Protein AF-A0A2R6WV05-F1 (afdb_monomer)

Mean predicted aligned error: 5.94 Å

pLDDT: mean 89.22, std 12.25, range [42.56, 98.75]

InterPro domains:
  IPR046824 Mitochondrial splicing suppressor 51-like, C-terminal domain [PF20179] (125-317)

Nearest PDB structures (foldseek):
  4htf-assembly1_A  TM=5.310E-01  e=4.553E-02  Escherichia coli O157:H7
  7sol-assembly2_C  TM=4.137E-01  e=6.181E-02  Homo sapiens
  8joz-assembly1_A  TM=5.306E-01  e=4.372E-01  Escherichia coli K-12
  4d9n-assembly1_B  TM=3.729E-01  e=4.745E+00  Escherichia coli K-12
  1v83-assembly1_B  TM=3.344E-01  e=5.700E+00  Homo sapiens

Sequence (335 aa):
MAHWRDHRQECSRMAEQMMRAGAVHDFPFSFAEDTTQLVDVGAITVCSFLENCDLHLKGLWKAQCDCASSVEEFATPSDWQLPSRMCPCTDACQLSESHMMDWASYYSWRSLPLESPVALILHWPLTLYHAFCLIWKHSSTFRANVERACVIHYLGPEKELDMLEAFSELLALLPHRHVHIDMIGPGVSASRDGKALDLNEYPKCLDEDCLCKTSRGSGVKVRGRVTIKLWRGLYHERYSELETSPHFIFAPNAGLAAFPSWQPTLRLILSSKVPAIFTDYCEEAADLALRSVSPACSSPPTHNVQLNPFRQPLCPRDKQLNLPTYSNCFLFGIN

Secondary structure (DSSP, 8-state):
-HHHHHHHHHHHHHHHHHHTHHHHH----TTHIIIIIIHHTTSS-HHHHHHHTT-TT-GGGGGG-TT--------S-----S-GGGS--S--PPPPTT----HHHHHHHHT--TT-TTHHHHHHHHHHHHHHHHHHHH-HHHHHHTSSEEEEEEE--SGGGG-GGGGGGHHHHSTT-EEEEEEEETTS-GGGTT-EEE--SPPPPS-TT-TTTS---S-S----EEEEEEEES-HHHHGGG-SS--SEEEETT--TTT-TTHHHHHHHHHHHT--EEEEESSHHHHHHHHHHHGGG-SS--SEEEEE-TT--SSPPSS-SSSS---TT-EEEEE-

Structure (mmCIF, N/CA/C/O backbone):
data_AF-A0A2R6WV05-F1
#
_entry.id   AF-A0A2R6WV05-F1
#
loop_
_atom_site.group_PDB
_atom_site.id
_atom_site.type_symbol
_atom_site.label_atom_id
_atom_site.label_alt_id
_atom_site.label_comp_id
_atom_site.label_asym_id
_atom_site.label_entity_id
_atom_site.label_seq_id
_atom_site.pdbx_PDB_ins_code
_atom_site.Cartn_x
_atom_site.Cartn_y
_atom_site.Cartn_z
_atom_site.occupancy
_atom_site.B_iso_or_equiv
_atom_site.auth_seq_id
_atom_site.auth_comp_id
_atom_site.auth_asym_id
_atom_site.auth_atom_id
_atom_site.pdbx_PDB_model_num
ATOM 1 N N . MET A 1 1 ? 14.713 -11.255 -37.697 1.00 45.78 1 MET A N 1
ATOM 2 C CA . MET A 1 1 ? 14.980 -12.561 -37.041 1.00 45.78 1 MET A CA 1
ATOM 3 C C . MET A 1 1 ? 15.307 -12.439 -35.550 1.00 45.78 1 MET A C 1
ATOM 5 O O . MET A 1 1 ? 14.857 -13.310 -34.823 1.00 45.78 1 MET A O 1
ATOM 9 N N . ALA A 1 2 ? 16.024 -11.404 -35.080 1.00 50.78 2 ALA A N 1
ATOM 10 C CA . ALA A 1 2 ? 16.260 -11.173 -33.640 1.00 50.78 2 ALA A CA 1
ATOM 11 C C . ALA A 1 2 ? 14.949 -10.950 -32.855 1.00 50.78 2 ALA A C 1
ATOM 13 O O . ALA A 1 2 ? 14.623 -11.746 -31.986 1.00 50.78 2 ALA A O 1
ATOM 14 N N . HIS A 1 3 ? 14.105 -10.026 -33.331 1.00 50.34 3 HIS A N 1
ATOM 15 C CA . HIS A 1 3 ? 12.785 -9.718 -32.757 1.00 50.34 3 HIS A CA 1
ATOM 16 C C . HIS A 1 3 ? 11.853 -10.931 -32.548 1.00 50.34 3 HIS A C 1
ATOM 18 O O . HIS A 1 3 ? 11.023 -10.928 -31.651 1.00 50.34 3 HIS A O 1
ATOM 24 N N . TRP A 1 4 ? 11.978 -11.979 -33.375 1.00 48.38 4 TRP A N 1
ATOM 25 C CA . TRP A 1 4 ? 11.151 -13.190 -33.270 1.00 48.38 4 TRP A CA 1
ATOM 26 C C . TRP A 1 4 ? 11.633 -14.139 -32.166 1.00 48.38 4 TRP A C 1
ATOM 28 O O . TRP A 1 4 ? 10.834 -14.856 -31.569 1.00 48.38 4 TRP A O 1
ATOM 38 N N . ARG A 1 5 ? 12.944 -14.170 -31.896 1.00 55.97 5 ARG A N 1
ATOM 39 C CA . ARG A 1 5 ? 13.502 -14.980 -30.805 1.00 55.97 5 ARG A CA 1
ATOM 40 C C . ARG A 1 5 ? 13.180 -14.356 -29.454 1.00 55.97 5 ARG A C 1
ATOM 42 O O . ARG A 1 5 ? 12.789 -15.097 -28.559 1.00 55.97 5 ARG A O 1
ATOM 49 N N . ASP A 1 6 ? 13.277 -13.033 -29.366 1.00 62.78 6 ASP A N 1
ATOM 50 C CA . ASP A 1 6 ? 12.936 -12.272 -28.161 1.00 62.78 6 ASP A CA 1
ATOM 51 C C . ASP A 1 6 ? 11.436 -12.418 -27.856 1.00 62.78 6 ASP A C 1
ATOM 53 O O . ASP A 1 6 ? 11.067 -12.881 -26.779 1.00 62.78 6 ASP A O 1
ATOM 57 N N . HIS A 1 7 ? 10.580 -12.246 -28.872 1.00 65.44 7 HIS A N 1
ATOM 58 C CA . HIS A 1 7 ? 9.138 -12.482 -28.751 1.00 65.44 7 HIS A CA 1
ATOM 59 C C . HIS A 1 7 ? 8.786 -13.922 -28.330 1.00 65.44 7 HIS A C 1
ATOM 61 O O . HIS A 1 7 ? 7.917 -14.140 -27.491 1.00 65.44 7 HIS A O 1
ATOM 67 N N . ARG A 1 8 ? 9.481 -14.943 -28.855 1.00 69.62 8 ARG A N 1
ATOM 68 C CA . ARG A 1 8 ? 9.248 -16.347 -28.463 1.00 69.62 8 ARG A CA 1
ATOM 69 C C . ARG A 1 8 ? 9.573 -16.608 -26.988 1.00 69.62 8 ARG A C 1
ATOM 71 O O . ARG A 1 8 ? 8.913 -17.442 -26.362 1.00 69.62 8 ARG A O 1
ATOM 78 N N . GLN A 1 9 ? 10.596 -15.946 -26.452 1.00 74.31 9 GLN A N 1
ATOM 79 C CA . GLN A 1 9 ? 10.968 -16.069 -25.042 1.00 74.31 9 GLN A CA 1
ATOM 80 C C . GLN A 1 9 ? 9.958 -15.347 -24.145 1.00 74.31 9 GLN A C 1
ATOM 82 O O . GLN A 1 9 ? 9.530 -15.918 -23.145 1.00 74.31 9 GLN A O 1
ATOM 87 N N . GLU A 1 10 ? 9.520 -14.150 -24.538 1.00 80.44 10 GLU A N 1
ATOM 88 C CA . GLU A 1 10 ? 8.461 -13.397 -23.855 1.00 80.44 10 GLU A CA 1
ATOM 89 C C . GLU A 1 10 ? 7.144 -14.179 -23.821 1.00 80.44 10 GLU A C 1
ATOM 91 O O . GLU A 1 10 ? 6.590 -14.385 -22.746 1.00 80.44 10 GLU A O 1
ATOM 96 N N . CYS A 1 11 ? 6.691 -14.717 -24.959 1.00 81.75 11 CYS A N 1
ATOM 97 C CA . CYS A 1 11 ? 5.466 -15.516 -25.022 1.00 81.75 11 CYS A CA 1
ATOM 98 C C . CYS A 1 11 ? 5.531 -16.777 -24.156 1.00 81.75 11 CYS A C 1
ATOM 100 O O . CYS A 1 11 ? 4.564 -17.090 -23.468 1.00 81.75 11 CYS A O 1
ATOM 102 N N . SER A 1 12 ? 6.655 -17.506 -24.178 1.00 85.38 12 SER A N 1
ATOM 103 C CA . SER A 1 12 ? 6.823 -18.700 -23.333 1.00 85.38 12 SER A CA 1
ATOM 104 C C . SER A 1 12 ? 6.732 -18.341 -21.847 1.00 85.38 12 SER A C 1
ATOM 106 O O . SER A 1 12 ? 6.038 -19.014 -21.092 1.00 85.38 12 SER A O 1
ATOM 108 N N . ARG A 1 13 ? 7.378 -17.243 -21.440 1.00 88.06 13 ARG A N 1
ATOM 109 C CA . ARG A 1 13 ? 7.372 -16.772 -20.052 1.00 88.06 13 ARG A CA 1
ATOM 110 C C . ARG A 1 13 ? 5.992 -16.289 -19.610 1.00 88.06 13 ARG A C 1
ATOM 112 O O . ARG A 1 13 ? 5.523 -16.703 -18.557 1.00 88.06 13 ARG A O 1
ATOM 119 N N . MET A 1 14 ? 5.311 -15.491 -20.430 1.00 86.69 14 MET A N 1
ATOM 120 C CA . MET A 1 14 ? 3.932 -15.073 -20.162 1.00 86.69 14 MET A CA 1
ATOM 121 C C . MET A 1 14 ? 2.990 -16.277 -20.050 1.00 86.69 14 MET A C 1
ATOM 123 O O . MET A 1 14 ? 2.150 -16.311 -19.157 1.00 86.69 14 MET A O 1
ATOM 127 N N . ALA A 1 15 ? 3.150 -17.302 -20.895 1.00 86.69 15 ALA A N 1
ATOM 128 C CA . ALA A 1 15 ? 2.362 -18.528 -20.789 1.00 86.69 15 ALA A CA 1
ATOM 129 C C . ALA A 1 15 ? 2.599 -19.249 -19.449 1.00 86.69 15 ALA A C 1
ATOM 131 O O . ALA A 1 15 ? 1.640 -19.666 -18.804 1.00 86.69 15 ALA A O 1
ATOM 132 N N . GLU A 1 16 ? 3.848 -19.350 -18.984 1.00 88.19 16 GLU A N 1
ATOM 133 C CA . GLU A 1 16 ? 4.160 -19.901 -17.657 1.00 88.19 16 GLU A CA 1
ATOM 134 C C . GLU A 1 16 ? 3.539 -19.081 -16.517 1.00 88.19 16 GLU A C 1
ATOM 136 O O . GLU A 1 16 ? 3.007 -19.656 -15.568 1.00 88.19 16 GLU A O 1
ATOM 141 N N . GLN A 1 17 ? 3.565 -17.751 -16.612 1.00 90.56 17 GLN A N 1
ATOM 142 C CA . GLN A 1 17 ? 2.936 -16.861 -15.631 1.00 90.56 17 GLN A CA 1
ATOM 143 C C . GLN A 1 17 ? 1.409 -17.031 -15.615 1.00 90.56 17 GLN A C 1
ATOM 145 O O . GLN A 1 17 ? 0.805 -17.111 -14.546 1.00 90.56 17 GLN A O 1
ATOM 150 N N . MET A 1 18 ? 0.774 -17.176 -16.784 1.00 88.19 18 MET A N 1
ATOM 151 C CA . MET A 1 18 ? -0.658 -17.480 -16.886 1.00 88.19 18 MET A CA 1
ATOM 152 C C . MET A 1 18 ? -1.008 -18.820 -16.228 1.00 88.19 18 MET A C 1
ATOM 154 O O . MET A 1 18 ? -2.044 -18.926 -15.577 1.00 88.19 18 MET A O 1
ATOM 158 N N . MET A 1 19 ? -0.135 -19.829 -16.311 1.00 88.94 19 MET A N 1
ATOM 159 C CA . MET A 1 19 ? -0.347 -21.108 -15.616 1.00 88.94 19 MET A CA 1
ATOM 160 C C . MET A 1 19 ? -0.343 -20.967 -14.084 1.00 88.94 19 MET A C 1
ATOM 162 O O . MET A 1 19 ? -0.898 -21.820 -13.393 1.00 88.94 19 MET A O 1
ATOM 166 N N . ARG A 1 20 ? 0.240 -19.892 -13.535 1.00 88.50 20 ARG A N 1
ATOM 167 C CA . ARG A 1 20 ? 0.259 -19.595 -12.090 1.00 88.50 20 ARG A CA 1
ATOM 168 C C . ARG A 1 20 ? -0.911 -18.726 -11.630 1.00 88.50 20 ARG A C 1
ATOM 170 O O . ARG A 1 20 ? -0.994 -18.420 -10.442 1.00 88.50 20 ARG A O 1
ATOM 177 N N . ALA A 1 21 ? -1.840 -18.381 -12.526 1.00 87.06 21 ALA A N 1
ATOM 178 C CA . ALA A 1 21 ? -3.012 -17.562 -12.219 1.00 87.06 21 ALA A CA 1
ATOM 179 C C . ALA A 1 21 ? -3.779 -18.048 -10.984 1.00 87.06 21 ALA A C 1
ATOM 181 O O . ALA A 1 21 ? -4.162 -17.231 -10.155 1.00 87.06 21 ALA A O 1
ATOM 182 N N . GLY A 1 22 ? -3.930 -19.366 -10.811 1.00 89.00 22 GLY A N 1
ATOM 183 C CA . GLY A 1 22 ? -4.616 -19.939 -9.650 1.00 89.00 22 GLY A CA 1
ATOM 184 C C . GLY A 1 22 ? -4.055 -19.443 -8.313 1.00 89.00 22 GLY A C 1
ATOM 185 O O . GLY A 1 22 ? -4.819 -18.991 -7.471 1.00 89.00 22 GLY A O 1
ATOM 186 N N . ALA A 1 23 ? -2.727 -19.423 -8.149 1.00 90.88 23 ALA A N 1
ATOM 187 C CA . ALA A 1 23 ? -2.086 -18.925 -6.928 1.00 90.88 23 ALA A CA 1
ATOM 188 C C . ALA A 1 23 ? -2.220 -17.400 -6.767 1.00 90.88 23 ALA A C 1
ATOM 190 O O . ALA A 1 23 ? -2.285 -16.887 -5.653 1.00 90.88 23 ALA A O 1
ATOM 191 N N . VAL A 1 24 ? -2.283 -16.661 -7.878 1.00 92.50 24 VAL A N 1
ATOM 192 C CA . VAL A 1 24 ? -2.471 -15.203 -7.873 1.00 92.50 24 VAL A CA 1
ATOM 193 C C . VAL A 1 24 ? -3.919 -14.822 -7.537 1.00 92.50 24 VAL A C 1
ATOM 195 O O . VAL A 1 24 ? -4.152 -13.786 -6.919 1.00 92.50 24 VAL A O 1
ATOM 198 N N . HIS A 1 25 ? -4.894 -15.663 -7.869 1.00 91.88 25 HIS A N 1
ATOM 199 C CA . HIS A 1 25 ? -6.305 -15.472 -7.522 1.00 91.88 25 HIS A CA 1
ATOM 200 C C . HIS A 1 25 ? -6.690 -16.071 -6.159 1.00 91.88 25 HIS A C 1
ATOM 202 O O . HIS A 1 25 ? -7.811 -15.863 -5.704 1.00 91.88 25 HIS A O 1
ATOM 208 N N . ASP A 1 26 ? -5.770 -16.777 -5.495 1.00 94.06 26 ASP A N 1
ATOM 209 C CA . ASP A 1 26 ? -6.026 -17.436 -4.214 1.00 94.06 26 ASP A CA 1
ATOM 210 C C . ASP A 1 26 ? -6.073 -16.425 -3.057 1.00 94.06 26 ASP A C 1
ATOM 212 O O . ASP A 1 26 ? -5.039 -15.991 -2.529 1.00 94.06 26 ASP A O 1
ATOM 216 N N . PHE A 1 27 ? -7.286 -16.003 -2.704 1.00 97.06 27 PHE A N 1
ATOM 217 C CA . PHE A 1 27 ? -7.571 -15.146 -1.559 1.00 97.06 27 PHE A CA 1
ATOM 218 C C . PHE A 1 27 ? -8.460 -15.885 -0.559 1.00 97.06 27 PHE A C 1
ATOM 220 O O . PHE A 1 27 ? -9.425 -16.529 -0.966 1.00 97.06 27 PHE A O 1
ATOM 227 N N . PRO A 1 28 ? -8.227 -15.727 0.755 1.00 97.25 28 PRO A N 1
ATOM 228 C CA . PRO A 1 28 ? -9.008 -16.429 1.770 1.00 97.25 28 PRO A CA 1
ATOM 229 C C . PRO A 1 28 ? -10.373 -15.774 2.050 1.00 97.25 28 PRO A C 1
ATOM 231 O O . PRO A 1 28 ? -11.048 -16.163 2.994 1.00 97.25 28 PRO A O 1
ATOM 234 N N . PHE A 1 29 ? -10.775 -14.745 1.303 1.00 98.25 29 PHE A N 1
ATOM 235 C CA . PHE A 1 29 ? -11.920 -13.903 1.654 1.00 98.25 29 PHE A CA 1
ATOM 236 C C . PHE A 1 29 ? -13.224 -14.388 1.036 1.00 98.25 29 PHE A C 1
ATOM 238 O O . PHE A 1 29 ? -13.266 -14.725 -0.145 1.00 98.25 29 PHE A O 1
ATOM 245 N N . SER A 1 30 ? -14.316 -14.315 1.797 1.00 96.44 30 SER A N 1
ATOM 246 C CA . SER A 1 30 ? -15.651 -14.634 1.275 1.00 96.44 30 SER A CA 1
ATOM 247 C C . SER A 1 30 ? -16.136 -13.627 0.226 1.00 96.44 30 SER A C 1
ATOM 249 O O . SER A 1 30 ? -16.922 -13.989 -0.639 1.00 96.44 30 SER A O 1
ATOM 251 N N . PHE A 1 31 ? -15.627 -12.391 0.256 1.00 96.19 31 PHE A N 1
ATOM 252 C CA . PHE A 1 31 ? -15.918 -11.354 -0.740 1.00 96.19 31 PHE A CA 1
ATOM 253 C C . PHE A 1 31 ? -15.002 -11.403 -1.975 1.00 96.19 31 PHE A C 1
ATOM 255 O O . PHE A 1 31 ? -15.148 -10.572 -2.870 1.00 96.19 31 PHE A O 1
ATOM 262 N N . ALA A 1 32 ? -14.031 -12.324 -2.035 1.00 96.06 32 ALA A N 1
ATOM 263 C CA . ALA A 1 32 ? -13.037 -12.327 -3.108 1.00 96.06 32 ALA A CA 1
ATOM 264 C C . ALA A 1 32 ? -13.665 -12.534 -4.493 1.00 96.06 32 ALA A C 1
ATOM 266 O O . ALA A 1 32 ? -13.185 -11.951 -5.460 1.00 96.06 32 ALA A O 1
ATOM 267 N N . GLU A 1 33 ? -14.727 -13.336 -4.614 1.00 94.38 33 GLU A N 1
ATOM 268 C CA . GLU A 1 33 ? -15.434 -13.526 -5.888 1.00 94.38 33 GLU A CA 1
ATOM 269 C C . GLU A 1 33 ? -16.014 -12.200 -6.403 1.00 94.38 33 GLU A C 1
ATOM 271 O O . GLU A 1 33 ? -15.745 -11.814 -7.544 1.00 94.38 33 GLU A O 1
ATOM 276 N N . ASP A 1 34 ? -16.701 -11.461 -5.528 1.00 94.62 34 ASP A N 1
ATOM 277 C CA . ASP A 1 34 ? -17.287 -10.154 -5.815 1.00 94.62 34 ASP A CA 1
ATOM 278 C C . ASP A 1 34 ? -16.218 -9.152 -6.254 1.00 94.62 34 ASP A C 1
ATOM 280 O O . ASP A 1 34 ? -16.294 -8.582 -7.342 1.00 94.62 34 ASP A O 1
ATOM 284 N N . THR A 1 35 ? -15.182 -8.958 -5.437 1.00 94.00 35 THR A N 1
ATOM 285 C CA . THR A 1 35 ? -14.178 -7.909 -5.665 1.00 94.00 35 THR A CA 1
ATOM 286 C C . THR A 1 35 ? -13.156 -8.263 -6.738 1.00 94.00 35 THR A C 1
ATOM 288 O O . THR A 1 35 ? -12.400 -7.390 -7.175 1.00 94.00 35 THR A O 1
ATOM 291 N N . THR A 1 36 ? -13.103 -9.524 -7.173 1.00 93.00 36 THR A N 1
ATOM 292 C CA . THR A 1 36 ? -12.189 -9.968 -8.225 1.00 93.00 36 THR A CA 1
ATOM 293 C C . THR A 1 36 ? -12.935 -10.376 -9.487 1.00 93.00 36 THR A C 1
ATOM 295 O O . THR A 1 36 ? -12.985 -9.585 -10.421 1.00 93.00 36 THR A O 1
ATOM 298 N N . GLN A 1 37 ? -13.527 -11.566 -9.529 1.00 90.62 37 GLN A N 1
ATOM 299 C CA . GLN A 1 37 ? -14.097 -12.159 -10.739 1.00 90.62 37 GLN A CA 1
ATOM 300 C C . GLN A 1 37 ? -15.307 -11.374 -11.253 1.00 90.62 37 GLN A C 1
ATOM 302 O O . GLN A 1 37 ? -15.359 -11.061 -12.442 1.00 90.62 37 GLN A O 1
ATOM 307 N N . LEU A 1 38 ? -16.252 -11.013 -10.377 1.00 93.00 38 LEU A N 1
ATOM 308 C CA . LEU A 1 38 ? -17.466 -10.301 -10.790 1.00 93.00 38 LEU A CA 1
ATOM 309 C C . LEU A 1 38 ? -17.177 -8.859 -11.218 1.00 93.00 38 LEU A C 1
ATOM 311 O O . LEU A 1 38 ? -17.778 -8.384 -12.183 1.00 93.00 38 LEU A O 1
ATOM 315 N N . VAL A 1 39 ? -16.234 -8.183 -10.555 1.00 91.19 39 VAL A N 1
ATOM 316 C CA . VAL A 1 39 ? -15.733 -6.875 -11.010 1.00 91.19 39 VAL A CA 1
ATOM 317 C C . VAL A 1 39 ? -15.009 -6.994 -12.354 1.00 91.19 39 VAL A C 1
ATOM 319 O O . VAL A 1 39 ? -15.236 -6.166 -13.232 1.00 91.19 39 VAL A O 1
ATOM 322 N N . ASP A 1 40 ? -14.182 -8.024 -12.554 1.00 89.19 40 ASP A N 1
ATOM 323 C CA . ASP A 1 40 ? -13.407 -8.215 -13.792 1.00 89.19 40 ASP A CA 1
ATOM 324 C C . ASP A 1 40 ? -14.296 -8.383 -15.029 1.00 89.19 40 ASP A C 1
ATOM 326 O O . ASP A 1 40 ? -14.034 -7.796 -16.077 1.00 89.19 40 ASP A O 1
ATOM 330 N N . VAL A 1 41 ? -15.386 -9.145 -14.903 1.00 90.31 41 VAL A N 1
ATOM 331 C CA . VAL A 1 41 ? -16.356 -9.340 -15.996 1.00 90.31 41 VAL A CA 1
ATOM 332 C C . VAL A 1 41 ? -17.388 -8.209 -16.095 1.00 90.31 41 VAL A C 1
ATOM 334 O O . VAL A 1 41 ? -18.292 -8.277 -16.928 1.00 90.31 41 VAL A O 1
ATOM 337 N N . GLY A 1 42 ? -17.285 -7.181 -15.245 1.00 89.62 42 GLY A N 1
ATOM 338 C CA . GLY A 1 42 ? -18.214 -6.051 -15.198 1.00 89.62 42 GLY A CA 1
ATOM 339 C C . GLY A 1 42 ? -19.622 -6.408 -14.708 1.00 89.62 42 GLY A C 1
ATOM 340 O O . GLY A 1 42 ? -20.559 -5.651 -14.960 1.00 89.62 42 GLY A O 1
ATOM 341 N N . ALA A 1 43 ? -19.793 -7.548 -14.029 1.00 93.31 43 ALA A N 1
ATOM 342 C CA . ALA A 1 43 ? -21.078 -7.963 -13.464 1.00 93.31 43 ALA A CA 1
ATOM 343 C C . ALA A 1 43 ? -21.486 -7.098 -12.262 1.00 93.31 43 ALA A C 1
ATOM 345 O O . ALA A 1 43 ? -22.673 -6.836 -12.072 1.00 93.31 43 ALA A O 1
ATOM 346 N N . ILE A 1 44 ? -20.510 -6.629 -11.479 1.00 93.75 44 ILE A N 1
ATOM 347 C CA . ILE A 1 44 ? -20.703 -5.625 -10.427 1.00 93.75 44 ILE A CA 1
ATOM 348 C C . ILE A 1 44 ? -19.587 -4.579 -10.489 1.00 93.75 44 ILE A C 1
ATOM 350 O O . ILE A 1 44 ? -18.532 -4.809 -11.074 1.00 93.75 44 ILE A O 1
ATOM 354 N N . THR A 1 45 ? -19.801 -3.427 -9.856 1.00 92.75 45 THR A N 1
ATOM 355 C CA . THR A 1 45 ? -18.752 -2.410 -9.680 1.00 92.75 45 THR A CA 1
ATOM 356 C C . THR A 1 45 ? -18.216 -2.427 -8.251 1.00 92.75 45 THR A C 1
ATOM 358 O O . THR A 1 45 ? -18.903 -2.880 -7.332 1.00 92.75 45 THR A O 1
ATOM 361 N N . VAL A 1 46 ? -17.022 -1.864 -8.034 1.00 92.88 46 VAL A N 1
ATOM 362 C CA . VAL A 1 46 ? -16.475 -1.660 -6.678 1.00 92.88 46 VAL A CA 1
ATOM 363 C C . VAL A 1 46 ? -17.430 -0.816 -5.830 1.00 92.88 46 VAL A C 1
ATOM 365 O O . VAL A 1 46 ? -17.665 -1.123 -4.666 1.00 92.88 46 VAL A O 1
ATOM 368 N N . CYS A 1 47 ? -18.046 0.208 -6.426 1.00 94.50 47 CYS A N 1
ATOM 369 C CA . CYS A 1 47 ? -19.058 1.025 -5.761 1.00 94.50 47 CYS A CA 1
ATOM 370 C C . CYS A 1 47 ? -20.275 0.199 -5.325 1.00 94.50 47 CYS A C 1
ATOM 372 O O . CYS A 1 47 ? -20.687 0.325 -4.179 1.00 94.50 47 CYS A O 1
ATOM 374 N N . SER A 1 48 ? -20.801 -0.672 -6.194 1.00 95.00 48 SER A N 1
ATOM 375 C CA . SER A 1 48 ? -21.938 -1.549 -5.875 1.00 95.00 48 SER A CA 1
ATOM 376 C C . SER A 1 48 ? -21.606 -2.538 -4.756 1.00 95.00 48 SER A C 1
ATOM 378 O O . SER A 1 48 ? -22.424 -2.761 -3.869 1.00 95.00 48 SER A O 1
ATOM 380 N N . PHE A 1 49 ? -20.391 -3.097 -4.752 1.00 95.88 49 PHE A N 1
ATOM 381 C CA . PHE A 1 49 ? -19.916 -3.932 -3.647 1.00 95.88 49 PHE A CA 1
ATOM 382 C C . PHE A 1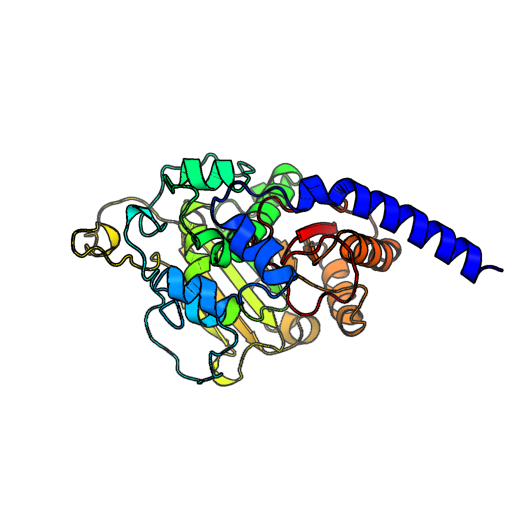 49 ? -19.870 -3.143 -2.328 1.00 95.88 49 PHE A C 1
ATOM 384 O O . PHE A 1 49 ? -20.425 -3.578 -1.322 1.00 95.88 49 PHE A O 1
ATOM 391 N N . LEU A 1 50 ? -19.264 -1.951 -2.333 1.00 95.88 50 LEU A N 1
ATOM 392 C CA . LEU A 1 50 ? -19.187 -1.108 -1.137 1.00 95.88 50 LEU A CA 1
ATOM 393 C C . LEU A 1 50 ? -20.568 -0.638 -0.666 1.00 95.88 50 LEU A C 1
ATOM 395 O O . LEU A 1 50 ? -20.767 -0.481 0.534 1.00 95.88 50 LEU A O 1
ATOM 399 N N . GLU A 1 51 ? -21.522 -0.428 -1.570 1.00 96.25 51 GLU A N 1
ATOM 400 C CA . GLU A 1 51 ? -22.912 -0.101 -1.234 1.00 96.25 51 GLU A CA 1
ATOM 401 C C . GLU A 1 51 ? -23.598 -1.272 -0.520 1.00 96.25 51 GLU A C 1
ATOM 403 O O . GLU A 1 51 ? -24.199 -1.070 0.533 1.00 96.25 51 GLU A O 1
ATOM 408 N N . ASN A 1 52 ? -23.401 -2.505 -0.999 1.00 95.44 52 ASN A N 1
ATOM 409 C CA . ASN A 1 52 ? -23.896 -3.715 -0.331 1.00 95.44 52 ASN A CA 1
ATOM 410 C C . ASN A 1 52 ? -23.294 -3.912 1.071 1.00 95.44 52 ASN A C 1
ATOM 412 O O . ASN A 1 52 ? -23.937 -4.500 1.942 1.00 95.44 52 ASN A O 1
ATOM 416 N N . CYS A 1 53 ? -22.078 -3.414 1.305 1.00 94.56 53 CYS A N 1
ATOM 417 C CA . CYS A 1 53 ? -21.439 -3.413 2.621 1.00 94.56 53 CYS A CA 1
ATOM 418 C C . CYS A 1 53 ? -21.793 -2.192 3.492 1.00 94.56 53 CYS A C 1
ATOM 420 O O . CYS A 1 53 ? -21.306 -2.114 4.618 1.00 94.56 53 CYS A O 1
ATOM 422 N N . ASP A 1 54 ? -22.598 -1.244 3.000 1.00 95.50 54 ASP A N 1
ATOM 423 C CA . ASP A 1 54 ? -22.883 0.054 3.637 1.00 95.50 54 ASP A CA 1
ATOM 424 C C . ASP A 1 54 ? -21.633 0.943 3.862 1.00 95.50 54 ASP A C 1
ATOM 426 O O . ASP A 1 54 ? -21.572 1.773 4.771 1.00 95.50 54 ASP A O 1
ATOM 430 N N . LEU A 1 55 ? -20.623 0.796 3.001 1.00 95.38 55 LEU A N 1
ATOM 431 C CA . LEU A 1 55 ? -19.327 1.492 3.052 1.00 95.38 55 LEU A CA 1
ATOM 432 C C . LEU A 1 55 ? -19.152 2.541 1.943 1.00 95.38 55 LEU A C 1
ATOM 434 O O . LEU A 1 55 ? -18.185 3.304 1.953 1.00 95.38 55 LEU A O 1
ATOM 438 N N . HIS A 1 56 ? -20.065 2.590 0.973 1.00 94.69 56 HIS A N 1
ATOM 439 C CA . HIS A 1 56 ? -19.961 3.472 -0.186 1.00 94.69 56 HIS A CA 1
ATOM 440 C C . HIS A 1 56 ? -19.816 4.953 0.205 1.00 94.69 56 HIS A C 1
ATOM 442 O O . HIS A 1 56 ? -20.677 5.510 0.881 1.00 94.69 56 HIS A O 1
ATOM 448 N N . LEU A 1 57 ? -18.730 5.596 -0.247 1.00 91.38 57 LEU A N 1
ATOM 449 C CA . LEU A 1 57 ? -18.385 6.999 0.036 1.00 91.38 57 LEU A CA 1
ATOM 450 C C . LEU A 1 57 ? -18.223 7.354 1.527 1.00 91.38 57 LEU A C 1
ATOM 452 O O . LEU A 1 57 ? -18.273 8.536 1.874 1.00 91.38 57 LEU A O 1
ATOM 456 N N . LYS A 1 58 ? -17.982 6.375 2.408 1.00 91.38 58 LYS A N 1
ATOM 457 C CA . LYS A 1 58 ? -17.825 6.615 3.851 1.00 91.38 58 LYS A CA 1
ATOM 458 C C . LYS A 1 58 ? -16.402 6.351 4.342 1.00 91.38 58 LYS A C 1
ATOM 460 O O . LYS A 1 58 ? -15.740 5.433 3.865 1.00 91.38 58 LYS A O 1
ATOM 465 N N . GLY A 1 59 ? -15.962 7.121 5.341 1.00 90.94 59 GLY A N 1
ATOM 466 C CA . GLY A 1 59 ? -14.690 6.923 6.049 1.00 90.94 59 GLY A CA 1
ATOM 467 C C . GLY A 1 59 ? -13.501 6.663 5.115 1.00 90.94 59 GLY A C 1
ATOM 468 O O . GLY A 1 59 ? -13.377 7.286 4.059 1.00 90.94 59 GLY A O 1
ATOM 469 N N . LEU A 1 60 ? -12.666 5.686 5.482 1.00 91.31 60 LEU A N 1
ATOM 470 C CA . LEU A 1 60 ? -11.521 5.239 4.674 1.00 91.31 60 LEU A CA 1
ATOM 471 C C . LEU A 1 60 ? -11.903 4.666 3.291 1.00 91.31 60 LEU A C 1
ATOM 473 O O . LEU A 1 60 ? -11.074 4.617 2.386 1.00 91.31 60 LEU A O 1
ATOM 477 N N . TRP A 1 61 ? -13.147 4.226 3.100 1.00 93.19 61 TRP A N 1
ATOM 478 C CA . TRP A 1 61 ? -13.601 3.524 1.890 1.00 93.19 61 TRP A CA 1
ATOM 479 C C . TRP A 1 61 ? -13.889 4.456 0.722 1.00 93.19 61 TRP A C 1
ATOM 481 O O . TRP A 1 61 ? -13.942 4.012 -0.428 1.00 93.19 61 TRP A O 1
ATOM 491 N N . LYS A 1 62 ? -14.046 5.757 0.990 1.00 90.06 62 LYS A N 1
ATOM 492 C CA . LYS A 1 62 ? -14.305 6.765 -0.043 1.00 90.06 62 LYS A CA 1
ATOM 493 C C . LYS A 1 62 ? -13.253 6.726 -1.157 1.00 90.06 62 LYS A C 1
ATOM 495 O O . LYS A 1 62 ? -13.621 6.797 -2.323 1.00 90.06 62 LYS A O 1
ATOM 500 N N . ALA A 1 63 ? -11.979 6.514 -0.817 1.00 86.81 63 ALA A N 1
ATOM 501 C CA . ALA A 1 63 ? -10.872 6.435 -1.778 1.00 86.81 63 ALA A CA 1
ATOM 502 C C . ALA A 1 63 ? -10.915 5.196 -2.700 1.00 86.81 63 ALA A C 1
ATOM 504 O O . ALA A 1 63 ? -10.229 5.142 -3.724 1.00 86.81 63 ALA A O 1
ATOM 505 N N . GLN A 1 64 ? -11.721 4.187 -2.354 1.00 89.25 64 GLN A N 1
ATOM 506 C CA . GLN A 1 64 ? -11.951 3.009 -3.194 1.00 89.25 64 GLN A CA 1
ATOM 507 C C . GLN A 1 64 ? -13.126 3.200 -4.165 1.00 89.25 64 GLN A C 1
ATOM 509 O O . GLN A 1 64 ? -13.287 2.400 -5.082 1.00 89.25 64 GLN A O 1
ATOM 514 N N . CYS A 1 65 ? -13.939 4.246 -3.986 1.00 89.12 65 CYS A N 1
ATOM 515 C CA . CYS A 1 65 ? -15.098 4.515 -4.831 1.00 89.12 65 CYS A CA 1
ATOM 516 C C . CYS A 1 65 ? -14.691 5.293 -6.087 1.00 89.12 65 CYS A C 1
ATOM 518 O O . CYS A 1 65 ? -14.178 6.405 -5.996 1.00 89.12 65 CYS A O 1
ATOM 520 N N . ASP A 1 66 ? -15.018 4.767 -7.265 1.00 83.56 66 ASP A N 1
ATOM 521 C CA . ASP A 1 66 ? -14.740 5.443 -8.540 1.00 83.56 66 ASP A CA 1
ATOM 522 C C . ASP A 1 66 ? -15.582 6.710 -8.750 1.00 83.56 66 ASP A C 1
ATOM 524 O O . ASP A 1 66 ? -15.194 7.605 -9.495 1.00 83.56 66 ASP A O 1
ATOM 528 N N . CYS A 1 67 ? -16.738 6.799 -8.088 1.00 87.81 67 CYS A N 1
ATOM 529 C CA . CYS A 1 67 ? -17.625 7.958 -8.161 1.00 87.81 67 CYS A CA 1
ATOM 530 C C . CYS A 1 67 ? -17.265 9.069 -7.163 1.00 87.81 67 CYS A C 1
ATOM 532 O O . CYS A 1 67 ? -17.931 10.107 -7.155 1.00 87.81 67 CYS A O 1
ATOM 534 N N . ALA A 1 68 ? -16.257 8.865 -6.305 1.00 81.31 68 ALA A N 1
ATOM 535 C CA . ALA A 1 68 ? -15.818 9.903 -5.388 1.00 81.31 68 ALA A CA 1
ATOM 536 C C . ALA A 1 68 ? -15.249 11.066 -6.210 1.00 81.31 68 ALA A C 1
ATOM 538 O O . ALA A 1 68 ? -14.201 10.947 -6.842 1.00 81.31 68 ALA A O 1
ATOM 539 N N . SER A 1 69 ? -15.944 12.205 -6.215 1.00 64.56 69 SER A N 1
ATOM 540 C CA . SER A 1 69 ? -15.367 13.436 -6.739 1.00 64.56 69 SER A CA 1
ATOM 541 C C . SER A 1 69 ? -14.127 13.779 -5.914 1.00 64.56 69 SER A C 1
ATOM 543 O O . SER A 1 69 ? -14.112 13.606 -4.691 1.00 64.56 69 SER A O 1
ATOM 545 N N . SER A 1 70 ? -13.084 14.264 -6.588 1.00 54.75 70 SER A N 1
ATOM 546 C CA . SER A 1 70 ? -11.875 14.818 -5.980 1.00 54.75 70 SER A CA 1
ATOM 547 C C . SER A 1 70 ? -12.220 16.124 -5.257 1.00 54.75 70 SER A C 1
ATOM 549 O O . SER A 1 70 ? -11.867 17.215 -5.702 1.00 54.75 70 SER A O 1
ATOM 551 N N . VAL A 1 71 ? -13.019 16.030 -4.196 1.00 46.84 71 VAL A N 1
ATOM 552 C CA . VAL A 1 71 ? -13.321 17.151 -3.318 1.00 46.84 71 VAL A CA 1
ATOM 553 C C . VAL A 1 71 ? -12.123 17.280 -2.396 1.00 46.84 71 VAL A C 1
ATOM 555 O O . VAL A 1 71 ? -11.910 16.439 -1.522 1.00 46.84 71 VAL A O 1
ATOM 558 N N . GLU A 1 72 ? -11.318 18.311 -2.641 1.00 50.16 72 GLU A N 1
ATOM 559 C CA . GLU A 1 72 ? -10.361 18.795 -1.660 1.00 50.16 72 GLU A CA 1
ATOM 560 C C . GLU A 1 72 ? -11.137 19.201 -0.409 1.00 50.16 72 GLU A C 1
ATOM 562 O O . GLU A 1 72 ? -11.741 20.265 -0.375 1.00 50.16 72 GLU A O 1
ATOM 567 N N . GLU A 1 73 ? -11.120 18.367 0.625 1.00 47.91 73 GLU A N 1
ATOM 568 C CA . GLU A 1 73 ? -11.376 18.836 1.980 1.00 47.91 73 GLU A CA 1
ATOM 569 C C . GLU A 1 73 ? -10.653 17.934 2.976 1.00 47.91 73 GLU A C 1
ATOM 571 O O . GLU A 1 73 ? -10.961 16.758 3.170 1.00 47.91 73 GLU A O 1
ATOM 576 N N . PHE A 1 74 ? -9.617 18.517 3.577 1.00 44.47 74 PHE A N 1
ATOM 577 C CA . PHE A 1 74 ? -8.984 17.990 4.769 1.00 44.47 74 PHE A CA 1
ATOM 578 C C . PHE A 1 74 ? -10.029 17.860 5.886 1.00 44.47 74 PHE A C 1
ATOM 580 O O . PHE A 1 74 ? -10.753 18.812 6.165 1.00 44.47 74 PHE A O 1
ATOM 587 N N . ALA A 1 75 ? -9.949 16.738 6.603 1.00 51.19 75 ALA A N 1
ATOM 588 C CA . ALA A 1 75 ? -10.452 16.535 7.960 1.00 51.19 75 ALA A CA 1
ATOM 589 C C . ALA A 1 75 ? -11.931 16.139 8.126 1.00 51.19 75 ALA A C 1
ATOM 591 O O . ALA A 1 75 ? -12.696 16.801 8.822 1.00 51.19 75 ALA A O 1
ATOM 592 N N . THR A 1 76 ? -12.287 14.939 7.668 1.00 48.84 76 THR A N 1
ATOM 593 C CA . THR A 1 76 ? -13.046 14.036 8.552 1.00 48.84 76 THR A CA 1
ATOM 594 C C . THR A 1 76 ? -12.077 13.010 9.131 1.00 48.84 76 THR A C 1
ATOM 596 O O . THR A 1 76 ? -11.210 12.557 8.385 1.00 48.84 76 THR A O 1
ATOM 599 N N . PRO A 1 77 ? -12.175 12.630 10.420 1.00 57.62 77 PRO A N 1
ATOM 600 C CA . PRO A 1 77 ? -11.416 11.496 10.929 1.00 57.62 77 PRO A CA 1
ATOM 601 C C . PRO A 1 77 ? -11.723 10.280 10.058 1.00 57.62 77 PRO A C 1
ATOM 603 O O . PRO A 1 77 ? -12.881 9.878 9.950 1.00 57.62 77 PRO A O 1
ATOM 606 N N . SER A 1 78 ? -10.706 9.723 9.407 1.00 76.69 78 SER A N 1
ATOM 607 C CA . SER A 1 78 ? -10.869 8.495 8.645 1.00 76.69 78 SER A CA 1
ATOM 608 C C . SER A 1 78 ? -11.071 7.357 9.641 1.00 76.69 78 SER A C 1
ATOM 610 O O . SER A 1 78 ? -10.124 6.887 10.269 1.00 76.69 78 SER A O 1
ATOM 612 N N . ASP A 1 79 ? -12.323 6.972 9.861 1.00 90.12 79 ASP A N 1
ATOM 613 C CA . ASP A 1 79 ? -12.701 5.819 10.668 1.00 90.12 79 ASP A CA 1
ATOM 614 C C . ASP A 1 79 ? -12.996 4.604 9.766 1.00 90.12 79 ASP A C 1
ATOM 616 O O . ASP A 1 79 ? -12.955 4.677 8.530 1.00 90.12 79 ASP A O 1
ATOM 620 N N . TRP A 1 80 ? -13.247 3.455 10.390 1.00 95.19 80 TRP A N 1
ATOM 621 C CA . TRP A 1 80 ? -13.491 2.217 9.661 1.00 95.19 80 TRP A CA 1
ATOM 622 C C . TRP A 1 80 ? -14.910 2.087 9.118 1.00 95.19 80 TRP A C 1
ATOM 624 O O . TRP A 1 80 ? -15.114 1.207 8.293 1.00 95.19 80 TRP A O 1
ATOM 634 N N . GLN A 1 81 ? -15.894 2.867 9.582 1.00 95.38 81 GLN A N 1
ATOM 635 C CA . GLN A 1 81 ? -17.322 2.653 9.262 1.00 95.38 81 GLN A CA 1
ATOM 636 C C . GLN A 1 81 ? -17.775 1.185 9.388 1.00 95.38 81 GLN A C 1
ATOM 638 O O . GLN A 1 81 ? -18.657 0.713 8.680 1.00 95.38 81 GLN A O 1
ATOM 643 N N . LEU A 1 82 ? -17.149 0.447 10.302 1.00 96.88 82 LEU A N 1
ATOM 644 C CA . LEU A 1 82 ? -17.386 -0.968 10.531 1.00 96.88 82 LEU A CA 1
ATOM 645 C C . LEU A 1 82 ? -17.606 -1.223 12.026 1.00 96.88 82 LEU A C 1
ATOM 647 O O . LEU A 1 82 ? -17.021 -0.518 12.855 1.00 96.88 82 LEU A O 1
ATOM 651 N N . PRO A 1 83 ? -18.387 -2.252 12.398 1.00 96.88 83 PRO A N 1
ATOM 652 C CA . PRO A 1 83 ? -18.427 -2.762 13.766 1.00 96.88 83 PRO A CA 1
ATOM 653 C C . PRO A 1 83 ? -17.036 -3.177 14.262 1.00 96.88 83 PRO A C 1
ATOM 655 O O . PRO A 1 83 ? -16.170 -3.565 13.470 1.00 96.88 83 PRO A O 1
ATOM 658 N N . SER A 1 84 ? -16.821 -3.179 15.578 1.00 95.62 84 SER A N 1
ATOM 659 C CA . SER A 1 84 ? -15.519 -3.500 16.190 1.00 95.62 84 SER A CA 1
ATOM 660 C C . SER A 1 84 ? -14.990 -4.880 15.783 1.00 95.62 84 SER A C 1
ATOM 662 O O . SER A 1 84 ? -13.808 -5.027 15.490 1.00 95.62 84 SER A O 1
ATOM 664 N N . ARG A 1 85 ? -15.874 -5.879 15.656 1.00 96.06 85 ARG A N 1
ATOM 665 C CA . ARG A 1 85 ? -15.530 -7.249 15.218 1.00 96.06 85 ARG A CA 1
ATOM 666 C C . ARG A 1 85 ? -15.036 -7.350 13.768 1.00 96.06 85 ARG A C 1
ATOM 668 O O . ARG A 1 85 ? -14.565 -8.404 13.358 1.00 96.06 85 ARG A O 1
ATOM 675 N N . MET A 1 86 ? -15.242 -6.307 12.965 1.00 97.06 86 MET A N 1
ATOM 676 C CA . MET A 1 86 ? -14.932 -6.286 11.534 1.00 97.06 86 MET A CA 1
ATOM 677 C C . MET A 1 86 ? -13.713 -5.417 11.226 1.00 97.06 86 MET A C 1
ATOM 679 O O . MET A 1 86 ? -13.348 -5.320 10.061 1.00 97.06 86 MET A O 1
ATOM 683 N N . CYS A 1 87 ? -13.090 -4.758 12.205 1.00 95.88 87 CYS A N 1
ATOM 684 C CA . CYS A 1 87 ? -12.001 -3.828 11.922 1.00 95.88 87 CYS A CA 1
ATOM 685 C C . CYS A 1 87 ? -10.906 -3.811 13.000 1.00 95.88 87 CYS A C 1
ATOM 687 O O . CYS A 1 87 ? -11.184 -3.997 14.187 1.00 95.88 87 CYS A O 1
ATOM 689 N N . PRO A 1 88 ? -9.643 -3.554 12.618 1.00 95.00 88 PRO A N 1
ATOM 690 C CA . PRO A 1 88 ? -8.517 -3.506 13.547 1.00 95.00 88 PRO A CA 1
ATOM 691 C C . PRO A 1 88 ? -8.461 -2.170 14.316 1.00 95.00 88 PRO A C 1
ATOM 693 O O . PRO A 1 88 ? -7.512 -1.403 14.198 1.00 95.00 88 PRO A O 1
ATOM 696 N N . CYS A 1 89 ? -9.485 -1.864 15.114 1.00 93.50 89 CYS A N 1
ATOM 697 C CA . CYS A 1 89 ? -9.606 -0.577 15.823 1.00 93.50 89 CYS A CA 1
ATOM 698 C C . CYS A 1 89 ? -8.927 -0.531 17.209 1.00 93.50 89 CYS A C 1
ATOM 700 O O . CYS A 1 89 ? -8.882 0.521 17.854 1.00 93.50 89 CYS A O 1
ATOM 702 N N . THR A 1 90 ? -8.403 -1.657 17.696 1.00 88.75 90 THR A N 1
ATOM 703 C CA . THR A 1 90 ? -7.736 -1.778 19.004 1.00 88.75 90 THR A CA 1
ATOM 704 C C . THR A 1 90 ? -6.316 -2.317 18.868 1.00 88.75 90 THR A C 1
ATOM 706 O O . THR A 1 90 ? -5.905 -2.751 17.796 1.00 88.75 90 THR A O 1
ATOM 709 N N . ASP A 1 91 ? -5.561 -2.331 19.971 1.00 85.25 91 ASP A N 1
ATOM 710 C CA . ASP A 1 91 ? -4.290 -3.060 20.004 1.00 85.25 91 ASP A CA 1
ATOM 711 C C . ASP A 1 91 ? -4.507 -4.553 19.729 1.00 85.25 91 ASP A C 1
ATOM 713 O O . ASP A 1 91 ? -5.557 -5.112 20.060 1.00 85.25 91 ASP A O 1
ATOM 717 N N . ALA A 1 92 ? -3.477 -5.191 19.182 1.00 82.88 92 ALA A N 1
ATOM 718 C CA . ALA A 1 92 ? -3.396 -6.632 19.011 1.00 82.88 92 ALA A CA 1
ATOM 719 C C . ALA A 1 92 ? -2.446 -7.262 20.045 1.00 82.88 92 ALA A C 1
ATOM 721 O O . ALA A 1 92 ? -1.667 -6.572 20.714 1.00 82.88 92 ALA A O 1
ATOM 722 N N . CYS A 1 93 ? -2.490 -8.590 20.171 1.00 76.56 93 CYS A N 1
ATOM 723 C CA . CYS A 1 93 ? -1.476 -9.330 20.920 1.00 76.56 93 CYS A CA 1
ATOM 724 C C . CYS A 1 93 ? -0.090 -9.119 20.295 1.00 76.56 93 CYS A C 1
ATOM 726 O O . CYS A 1 93 ? 0.027 -8.996 19.075 1.00 76.56 93 CYS A O 1
ATOM 728 N N . GLN A 1 94 ? 0.961 -9.108 21.123 1.00 73.06 94 GLN A N 1
ATOM 729 C CA . GLN A 1 94 ? 2.332 -8.921 20.643 1.00 73.06 94 GLN A CA 1
ATOM 730 C C . GLN A 1 94 ? 2.688 -9.976 19.589 1.00 73.06 94 GLN A C 1
ATOM 732 O O . GLN A 1 94 ? 2.649 -11.176 19.862 1.00 73.06 94 GLN A O 1
ATOM 737 N N . LEU A 1 95 ? 3.057 -9.511 18.396 1.00 73.50 95 LEU A N 1
ATOM 738 C CA . LEU A 1 95 ? 3.695 -10.346 17.387 1.00 73.50 95 LEU A CA 1
ATOM 739 C C . LEU A 1 95 ? 5.132 -10.644 17.798 1.00 73.50 95 LEU A C 1
ATOM 741 O O . LEU A 1 95 ? 5.835 -9.777 18.322 1.00 73.50 95 LEU A O 1
ATOM 745 N N . SER A 1 96 ? 5.590 -11.855 17.485 1.00 67.69 96 SER A N 1
ATOM 746 C CA . SER A 1 96 ? 7.026 -12.084 17.374 1.00 67.69 96 SER A CA 1
ATOM 747 C C . SER A 1 96 ? 7.548 -11.211 16.234 1.00 67.69 96 SER A C 1
ATOM 749 O O . SER A 1 96 ? 6.969 -11.189 15.145 1.00 67.69 96 SER A O 1
ATOM 751 N N . GLU A 1 97 ? 8.600 -10.441 16.501 1.00 62.31 97 GLU A N 1
ATOM 752 C CA . GLU A 1 97 ? 9.146 -9.506 15.524 1.00 62.31 97 GLU A CA 1
ATOM 753 C C . GLU A 1 97 ? 9.483 -10.229 14.219 1.00 62.31 97 GLU A C 1
ATOM 755 O O . GLU A 1 97 ? 10.038 -11.328 14.241 1.00 62.31 97 GLU A O 1
ATOM 760 N N . SER A 1 98 ? 9.188 -9.601 13.078 1.00 63.06 98 SER A N 1
ATOM 761 C CA . SER A 1 98 ? 9.504 -10.115 11.735 1.00 63.06 98 SER A CA 1
ATOM 762 C C . SER A 1 98 ? 8.840 -11.436 11.326 1.00 63.06 98 SER A C 1
ATOM 764 O O . SER A 1 98 ? 9.324 -12.117 10.418 1.00 63.06 98 SER A O 1
ATOM 766 N N . HIS A 1 99 ? 7.725 -11.804 11.959 1.00 77.56 99 HIS A N 1
ATOM 767 C CA . HIS A 1 99 ? 6.937 -12.941 11.505 1.00 77.56 99 HIS A CA 1
ATOM 768 C C . HIS A 1 99 ? 6.279 -12.620 10.156 1.00 77.56 99 HIS A C 1
ATOM 770 O O . HIS A 1 99 ? 5.339 -11.830 10.077 1.00 77.56 99 HIS A O 1
ATOM 776 N N . MET A 1 100 ? 6.788 -13.230 9.081 1.00 74.69 100 MET A N 1
ATOM 777 C CA . MET A 1 100 ? 6.124 -13.165 7.782 1.00 74.69 100 MET A CA 1
ATOM 778 C C . MET A 1 100 ? 4.744 -13.808 7.902 1.00 74.69 100 MET A C 1
ATOM 780 O O . MET A 1 100 ? 4.629 -14.951 8.335 1.00 74.69 100 MET A O 1
ATOM 784 N N . MET A 1 101 ? 3.722 -13.062 7.502 1.00 86.19 101 MET A N 1
ATOM 785 C CA . MET A 1 101 ? 2.330 -13.490 7.497 1.00 86.19 101 MET A CA 1
ATOM 786 C C . MET A 1 101 ? 1.784 -13.461 6.070 1.00 86.19 101 MET A C 1
ATOM 788 O O . MET A 1 101 ? 2.348 -12.814 5.185 1.00 86.19 101 MET A O 1
ATOM 792 N N . ASP A 1 102 ? 0.662 -14.140 5.885 1.00 95.12 102 ASP A N 1
ATOM 793 C CA . ASP A 1 102 ? -0.245 -13.974 4.759 1.00 95.12 102 ASP A CA 1
ATOM 794 C C . ASP A 1 102 ? -1.588 -13.402 5.228 1.00 95.12 102 ASP A C 1
ATOM 796 O O . ASP A 1 102 ? -1.779 -13.116 6.415 1.00 95.12 102 ASP A O 1
ATOM 800 N N . TRP A 1 103 ? -2.525 -13.208 4.296 1.00 97.81 103 TRP A N 1
ATOM 801 C CA . TRP A 1 103 ? -3.852 -12.697 4.626 1.00 97.81 103 TRP A CA 1
ATOM 802 C C . TRP A 1 103 ? -4.569 -13.540 5.688 1.00 97.81 103 TRP A C 1
ATOM 804 O O . TRP A 1 103 ? -5.095 -12.977 6.646 1.00 97.81 103 TRP A O 1
ATOM 814 N N . ALA A 1 104 ? -4.557 -14.870 5.571 1.00 96.81 104 ALA A N 1
ATOM 815 C CA . ALA A 1 104 ? -5.242 -15.749 6.520 1.00 96.81 104 ALA A CA 1
ATOM 816 C C . ALA A 1 104 ? -4.633 -15.647 7.930 1.00 96.81 104 ALA A C 1
ATOM 818 O O . ALA A 1 104 ? -5.353 -15.486 8.920 1.00 96.81 104 ALA A O 1
ATOM 819 N N . SER A 1 105 ? -3.303 -15.662 8.017 1.00 95.50 105 SER A N 1
ATOM 820 C CA . SER A 1 105 ? -2.559 -15.543 9.273 1.00 95.50 105 SER A CA 1
ATOM 821 C C . SER A 1 105 ? -2.751 -14.169 9.915 1.00 95.50 105 SER A C 1
ATOM 823 O O . SER A 1 105 ? -2.944 -14.083 11.128 1.00 95.50 105 SER A O 1
ATOM 825 N N . TYR A 1 106 ? -2.769 -13.095 9.117 1.00 96.69 106 TYR A N 1
ATOM 826 C CA . TYR A 1 106 ? -3.043 -11.739 9.597 1.00 96.69 106 TYR A CA 1
ATOM 827 C C . TYR A 1 106 ? -4.459 -11.613 10.174 1.00 96.69 106 TYR A C 1
ATOM 829 O O . TYR A 1 106 ? -4.621 -11.100 11.282 1.00 96.69 106 TYR A O 1
ATOM 837 N N . TYR A 1 107 ? -5.477 -12.119 9.469 1.00 96.94 107 TYR A N 1
ATOM 838 C CA . TYR A 1 107 ? -6.866 -12.085 9.943 1.00 96.94 107 TYR A CA 1
ATOM 839 C C . TYR A 1 107 ? -7.024 -12.886 11.233 1.00 96.94 107 TYR A C 1
ATOM 841 O O . TYR A 1 107 ? -7.586 -12.381 12.206 1.00 96.94 107 TYR A O 1
ATOM 849 N N . SER A 1 108 ? -6.432 -14.083 11.294 1.00 95.00 108 SER A N 1
ATOM 850 C CA . SER A 1 108 ? -6.410 -14.884 12.518 1.00 95.00 108 SER A CA 1
ATOM 851 C C . SER A 1 108 ? -5.735 -14.143 13.676 1.00 95.00 108 SER A C 1
ATOM 853 O O . SER A 1 108 ? -6.259 -14.151 14.788 1.00 95.00 108 SER A O 1
ATOM 855 N N . TRP A 1 109 ? -4.595 -13.487 13.441 1.00 93.75 109 TRP A N 1
ATOM 856 C CA . TRP A 1 109 ? -3.875 -12.737 14.474 1.00 93.75 109 TRP A CA 1
ATOM 857 C C . TRP A 1 109 ? -4.661 -11.514 14.965 1.00 93.75 109 TRP A C 1
ATOM 859 O O . TRP A 1 109 ? -4.740 -11.269 16.171 1.00 93.75 109 TRP A O 1
ATOM 869 N N . ARG A 1 110 ? -5.302 -10.773 14.055 1.00 93.50 110 ARG A N 1
ATOM 870 C CA . ARG A 1 110 ? -6.164 -9.632 14.398 1.00 93.50 110 ARG A CA 1
ATOM 871 C C . ARG A 1 110 ? -7.536 -10.031 14.931 1.00 93.50 110 ARG A C 1
ATOM 873 O O . ARG A 1 110 ? -8.300 -9.142 15.293 1.00 93.50 110 ARG A O 1
ATOM 880 N N . SER A 1 111 ? -7.841 -11.330 15.001 1.00 94.75 111 SER A N 1
ATOM 881 C CA . SER A 1 111 ? -9.176 -11.839 15.344 1.00 94.75 111 SER A CA 1
ATOM 882 C C . SER A 1 111 ? -10.273 -11.262 14.438 1.00 94.75 111 SER A C 1
ATOM 884 O O . SER A 1 111 ? -11.374 -10.955 14.892 1.00 94.75 111 SER A O 1
ATOM 886 N N . LEU A 1 112 ? -9.955 -11.095 13.152 1.00 96.75 112 LEU A N 1
ATOM 887 C CA . LEU A 1 112 ? -10.876 -10.640 12.119 1.00 96.75 112 LEU A CA 1
ATOM 888 C C . LEU A 1 112 ? -11.441 -11.850 11.373 1.00 96.75 112 LEU A C 1
ATOM 890 O O . LEU A 1 112 ? -10.685 -12.751 11.005 1.00 96.75 112 LEU A O 1
ATOM 894 N N . PRO A 1 113 ? -12.749 -11.881 11.105 1.00 97.75 113 PRO A N 1
ATOM 895 C CA . PRO A 1 113 ? -13.329 -12.913 10.263 1.00 97.75 113 PRO A CA 1
ATOM 896 C C . PRO A 1 113 ? -13.135 -12.549 8.777 1.00 97.75 113 PRO A C 1
ATOM 898 O O . PRO A 1 113 ? -12.953 -11.378 8.427 1.00 97.75 113 PRO A O 1
ATOM 901 N N . LEU A 1 114 ? -13.149 -13.554 7.901 1.00 97.94 114 LEU A N 1
ATOM 902 C CA . LEU A 1 114 ? -12.757 -13.427 6.488 1.00 97.94 114 LEU A CA 1
ATOM 903 C C . LEU A 1 114 ? -13.776 -12.655 5.627 1.00 97.94 114 LEU A C 1
ATOM 905 O O . LEU A 1 114 ? -13.487 -12.331 4.478 1.00 97.94 114 LEU A O 1
ATOM 909 N N . GLU A 1 115 ? -14.938 -12.319 6.189 1.00 97.38 115 GLU A N 1
ATOM 910 C CA . GLU A 1 115 ? -15.934 -11.407 5.616 1.00 97.38 115 GLU A CA 1
ATOM 911 C C . GLU A 1 115 ? -15.554 -9.930 5.779 1.00 97.38 115 GLU A C 1
ATOM 913 O O . GLU A 1 115 ? -16.135 -9.076 5.114 1.00 97.38 115 GLU A O 1
ATOM 918 N N . SER A 1 116 ? -14.623 -9.595 6.681 1.00 98.06 116 SER A N 1
ATOM 919 C CA . SER A 1 116 ? -14.200 -8.205 6.869 1.00 98.06 116 SER A CA 1
ATOM 920 C C . SER A 1 116 ? -13.484 -7.683 5.614 1.00 98.06 116 SER A C 1
ATOM 922 O O . SER A 1 116 ? -12.457 -8.244 5.240 1.00 98.06 116 SER A O 1
ATOM 924 N N . PRO A 1 117 ? -13.928 -6.572 4.995 1.00 97.44 117 PRO A N 1
ATOM 925 C CA . PRO A 1 117 ? -13.333 -6.069 3.757 1.00 97.44 117 PRO A CA 1
ATOM 926 C C . PRO A 1 117 ? -12.038 -5.267 3.967 1.00 97.44 117 PRO A C 1
ATOM 928 O O . PRO A 1 117 ? -11.534 -4.648 3.029 1.00 97.44 117 PRO A O 1
ATOM 931 N N . VAL A 1 118 ? -11.462 -5.237 5.178 1.00 97.62 118 VAL A N 1
ATOM 932 C CA . VAL A 1 118 ? -10.327 -4.345 5.501 1.00 97.62 118 VAL A CA 1
ATOM 933 C C . VAL A 1 118 ? -9.074 -4.622 4.676 1.00 97.62 118 VAL A C 1
ATOM 935 O O . VAL A 1 118 ? -8.242 -3.730 4.523 1.00 97.62 118 VAL A O 1
ATOM 938 N N . ALA A 1 119 ? -8.949 -5.811 4.078 1.00 97.75 119 ALA A N 1
ATOM 939 C CA . ALA A 1 119 ? -7.857 -6.124 3.156 1.00 97.75 119 ALA A CA 1
ATOM 940 C C . ALA A 1 119 ? -7.838 -5.216 1.914 1.00 97.75 119 ALA A C 1
ATOM 942 O O . ALA A 1 119 ? -6.767 -4.979 1.358 1.00 97.75 119 ALA A O 1
ATOM 943 N N . LEU A 1 120 ? -8.982 -4.644 1.516 1.00 96.25 120 LEU A N 1
ATOM 944 C CA . LEU A 1 120 ? -9.055 -3.673 0.419 1.00 96.25 120 LEU A CA 1
ATOM 945 C C . LEU A 1 120 ? -8.284 -2.378 0.717 1.00 96.25 120 LEU A C 1
ATOM 947 O O . LEU A 1 120 ? -7.862 -1.708 -0.223 1.00 96.25 120 LEU A O 1
ATOM 951 N N . ILE A 1 121 ? -8.077 -2.049 1.998 1.00 96.12 121 ILE A N 1
ATOM 952 C CA . ILE A 1 121 ? -7.359 -0.853 2.471 1.00 96.12 121 ILE A CA 1
ATOM 953 C C . ILE A 1 121 ? -5.981 -1.226 3.039 1.00 96.12 121 ILE A C 1
ATOM 955 O O . ILE A 1 121 ? -4.973 -0.605 2.706 1.00 96.12 121 ILE A O 1
ATOM 959 N N . LEU A 1 122 ? -5.908 -2.261 3.880 1.00 97.56 122 LEU A N 1
ATOM 960 C CA . LEU A 1 122 ? -4.700 -2.625 4.632 1.00 97.56 122 LEU A CA 1
ATOM 961 C C . LEU A 1 122 ? -3.597 -3.260 3.788 1.00 97.56 122 LEU A C 1
ATOM 963 O O . LEU A 1 122 ? -2.491 -3.464 4.288 1.00 97.56 122 LEU A O 1
ATOM 967 N N . HIS A 1 123 ? -3.854 -3.547 2.512 1.00 97.56 123 HIS A N 1
ATOM 968 C CA . HIS A 1 123 ? -2.830 -4.089 1.627 1.00 97.56 123 HIS A CA 1
ATOM 969 C C . HIS A 1 123 ? -1.600 -3.166 1.534 1.00 97.56 123 HIS A C 1
ATOM 971 O O . HIS A 1 123 ? -0.485 -3.670 1.439 1.00 97.56 123 HIS A O 1
ATOM 977 N N . TRP A 1 124 ? -1.755 -1.838 1.638 1.00 96.56 124 TRP A N 1
ATOM 978 C CA . TRP A 1 124 ? -0.628 -0.895 1.636 1.00 96.56 124 TRP A CA 1
ATOM 979 C C . TRP A 1 124 ? 0.308 -1.066 2.845 1.00 96.56 124 TRP A C 1
ATOM 981 O O . TRP A 1 124 ? 1.475 -1.417 2.634 1.00 96.56 124 TRP A O 1
ATOM 991 N N . PRO A 1 125 ? -0.147 -0.880 4.104 1.00 97.44 125 PRO A N 1
ATOM 992 C CA . PRO A 1 125 ? 0.723 -1.054 5.264 1.00 97.44 125 PRO A CA 1
ATOM 993 C C . PRO A 1 125 ? 1.216 -2.495 5.431 1.00 97.44 125 PRO A C 1
ATOM 995 O O . PRO A 1 125 ? 2.351 -2.690 5.864 1.00 97.44 125 PRO A O 1
ATOM 998 N N . LEU A 1 126 ? 0.424 -3.507 5.059 1.00 98.06 126 LEU A N 1
ATOM 999 C CA . LEU A 1 126 ? 0.846 -4.906 5.176 1.00 98.06 126 LEU A CA 1
ATOM 1000 C C . LEU A 1 126 ? 1.877 -5.309 4.121 1.00 98.06 126 LEU A C 1
ATOM 1002 O O . LEU A 1 126 ? 2.810 -6.045 4.438 1.00 98.06 126 LEU A O 1
ATOM 1006 N N . THR A 1 127 ? 1.783 -4.776 2.902 1.00 98.38 127 THR A N 1
ATOM 1007 C CA . THR A 1 127 ? 2.847 -4.947 1.901 1.00 98.38 127 THR A CA 1
ATOM 1008 C C . THR A 1 127 ? 4.136 -4.271 2.367 1.00 98.38 127 THR A C 1
ATOM 1010 O O . THR A 1 127 ? 5.209 -4.867 2.271 1.00 98.38 127 THR A O 1
ATOM 1013 N N . LEU A 1 128 ? 4.043 -3.059 2.927 1.00 98.31 128 LEU A N 1
ATOM 1014 C CA . LEU A 1 128 ? 5.203 -2.361 3.484 1.00 98.31 128 LEU A CA 1
ATOM 1015 C C . LEU A 1 128 ? 5.834 -3.141 4.652 1.00 98.31 128 LEU A C 1
ATOM 1017 O O . LEU A 1 128 ? 7.056 -3.271 4.729 1.00 98.31 128 LEU A O 1
ATOM 1021 N N . TYR A 1 129 ? 5.014 -3.704 5.540 1.00 97.44 129 TYR A N 1
ATOM 1022 C CA . TYR A 1 129 ? 5.485 -4.581 6.611 1.00 97.44 129 TYR A CA 1
ATOM 1023 C C . TYR A 1 129 ? 6.153 -5.848 6.070 1.00 97.44 129 TYR A C 1
ATOM 1025 O O . TYR A 1 129 ? 7.217 -6.240 6.545 1.00 97.44 129 TYR A O 1
ATOM 1033 N N . HIS A 1 130 ? 5.583 -6.469 5.039 1.00 97.75 130 HIS A N 1
ATOM 1034 C CA . HIS A 1 130 ? 6.191 -7.632 4.406 1.00 97.75 130 HIS A CA 1
ATOM 1035 C C . HIS A 1 130 ? 7.556 -7.293 3.786 1.00 97.75 130 HIS A C 1
ATOM 1037 O O . HIS A 1 130 ? 8.516 -8.038 3.988 1.00 97.75 130 HIS A O 1
ATOM 1043 N N . ALA A 1 131 ? 7.689 -6.132 3.134 1.00 97.50 131 ALA A N 1
ATOM 1044 C CA . ALA A 1 131 ? 8.974 -5.614 2.663 1.00 97.50 131 ALA A CA 1
ATOM 1045 C C . ALA A 1 131 ? 9.988 -5.454 3.812 1.00 97.50 131 ALA A C 1
ATOM 1047 O O . ALA A 1 131 ? 11.131 -5.901 3.697 1.00 97.50 131 ALA A O 1
ATOM 1048 N N . PHE A 1 132 ? 9.559 -4.907 4.955 1.00 96.31 132 PHE A N 1
ATOM 1049 C CA . PHE A 1 132 ? 10.385 -4.847 6.164 1.00 96.31 132 PHE A CA 1
ATOM 1050 C C . PHE A 1 132 ? 10.832 -6.245 6.623 1.00 96.31 132 PHE A C 1
ATOM 1052 O O . PHE A 1 132 ? 12.015 -6.445 6.900 1.00 96.31 132 PHE A O 1
ATOM 1059 N N . CYS A 1 133 ? 9.928 -7.229 6.681 1.00 94.94 133 CYS A N 1
ATOM 1060 C CA . CYS A 1 133 ? 10.260 -8.594 7.101 1.00 94.94 133 CYS A CA 1
ATOM 1061 C C . CYS A 1 133 ? 11.275 -9.268 6.170 1.00 94.94 133 CYS A C 1
ATOM 1063 O O . CYS A 1 133 ? 12.176 -9.960 6.653 1.00 94.94 133 CYS A O 1
ATOM 1065 N N . LEU A 1 134 ? 11.158 -9.052 4.857 1.00 94.81 134 LEU A N 1
ATOM 1066 C CA . LEU A 1 134 ? 12.108 -9.565 3.871 1.00 94.81 134 LEU A CA 1
ATOM 1067 C C . LEU A 1 134 ? 13.517 -9.026 4.132 1.00 94.81 134 LEU A C 1
ATOM 1069 O O . LEU A 1 134 ? 14.460 -9.808 4.259 1.00 94.81 134 LEU A O 1
ATOM 1073 N N . ILE A 1 135 ? 13.661 -7.716 4.321 1.00 94.38 135 ILE A N 1
ATOM 1074 C CA . ILE A 1 135 ? 14.968 -7.108 4.602 1.00 94.38 135 ILE A CA 1
ATOM 1075 C C . ILE A 1 135 ? 15.490 -7.566 5.971 1.00 94.38 135 ILE A C 1
ATOM 1077 O O . ILE A 1 135 ? 16.653 -7.957 6.103 1.00 94.38 135 ILE A O 1
ATOM 1081 N N . TRP A 1 136 ? 14.627 -7.582 6.990 1.00 92.88 136 TRP A N 1
ATOM 1082 C CA . TRP A 1 136 ? 14.969 -7.994 8.352 1.00 92.88 136 TRP A CA 1
ATOM 1083 C C . TRP A 1 136 ? 15.541 -9.413 8.408 1.00 92.88 136 TRP A C 1
ATOM 1085 O O . TRP A 1 136 ? 16.561 -9.654 9.061 1.00 92.88 136 TRP A O 1
ATOM 1095 N N . LYS A 1 137 ? 14.920 -10.357 7.692 1.00 90.75 137 LYS A N 1
ATOM 1096 C CA . LYS A 1 137 ? 15.355 -11.758 7.640 1.00 90.75 137 LYS A CA 1
ATOM 1097 C C . LYS A 1 137 ? 16.742 -11.915 7.008 1.00 90.75 137 LYS A C 1
ATOM 1099 O O . LYS A 1 137 ? 17.493 -12.801 7.415 1.00 90.75 137 LYS A O 1
ATOM 1104 N N . HIS A 1 138 ? 17.091 -11.061 6.047 1.00 87.88 138 HIS A N 1
ATOM 1105 C CA . HIS A 1 138 ? 18.291 -11.220 5.224 1.00 87.88 138 HIS A CA 1
ATOM 1106 C C . HIS A 1 138 ? 19.459 -10.294 5.608 1.00 87.88 138 HIS A C 1
ATOM 1108 O O . HIS A 1 138 ? 20.596 -10.591 5.249 1.00 87.88 138 HIS A O 1
ATOM 1114 N N . SER A 1 139 ? 19.230 -9.230 6.387 1.00 90.19 139 SER A N 1
ATOM 1115 C CA . SER A 1 139 ? 20.267 -8.255 6.752 1.00 90.19 139 SER A CA 1
ATOM 1116 C C . SER A 1 139 ? 20.412 -8.091 8.269 1.00 90.19 139 SER A C 1
ATOM 1118 O O . SER A 1 139 ? 19.545 -7.550 8.955 1.00 90.19 139 SER A O 1
ATOM 1120 N N . SER A 1 140 ? 21.535 -8.555 8.829 1.00 89.19 140 SER A N 1
ATOM 1121 C CA . SER A 1 140 ? 21.895 -8.299 10.236 1.00 89.19 140 SER A CA 1
ATOM 1122 C C . SER A 1 140 ? 22.205 -6.824 10.494 1.00 89.19 140 SER A C 1
ATOM 1124 O O . SER A 1 140 ? 21.843 -6.303 11.545 1.00 89.19 140 SER A O 1
ATOM 1126 N N . THR A 1 141 ? 22.817 -6.139 9.526 1.00 90.06 141 THR A N 1
ATOM 1127 C CA . THR A 1 141 ? 23.094 -4.700 9.596 1.00 90.06 141 THR A CA 1
ATOM 1128 C C . THR A 1 141 ? 21.807 -3.893 9.684 1.00 90.06 141 THR A C 1
ATOM 1130 O O . THR A 1 141 ? 21.704 -2.997 10.516 1.00 90.06 141 THR A O 1
ATOM 1133 N N . PHE A 1 142 ? 20.796 -4.244 8.883 1.00 92.12 142 PHE A N 1
ATOM 1134 C CA . PHE A 1 142 ? 19.484 -3.609 8.971 1.00 92.12 142 PHE A CA 1
ATOM 1135 C C . PHE A 1 142 ? 18.887 -3.782 10.369 1.00 92.12 142 PHE A C 1
ATOM 1137 O O . PHE A 1 142 ? 18.523 -2.795 10.999 1.00 92.12 142 PHE A O 1
ATOM 1144 N N . ARG A 1 143 ? 18.880 -5.015 10.898 1.00 91.44 143 ARG A N 1
ATOM 1145 C CA . ARG A 1 143 ? 18.373 -5.323 12.247 1.00 91.44 143 ARG A CA 1
ATOM 1146 C C . ARG A 1 143 ? 19.021 -4.483 13.343 1.00 91.44 143 ARG A C 1
ATOM 1148 O O . ARG A 1 143 ? 18.312 -3.968 14.199 1.00 91.44 143 ARG A O 1
ATOM 1155 N N . ALA A 1 144 ? 20.343 -4.331 13.295 1.00 88.81 144 ALA A N 1
ATOM 1156 C CA . ALA A 1 144 ? 21.080 -3.525 14.264 1.00 88.81 144 ALA A CA 1
ATOM 1157 C C . ALA A 1 144 ? 20.728 -2.029 14.178 1.00 88.81 144 ALA A C 1
ATOM 1159 O O . ALA A 1 144 ? 20.679 -1.352 15.199 1.00 88.81 144 ALA A O 1
ATOM 1160 N N . ASN A 1 145 ? 20.449 -1.521 12.974 1.00 88.75 145 ASN A N 1
ATOM 1161 C CA . ASN A 1 145 ? 20.159 -0.102 12.760 1.00 88.75 145 ASN A CA 1
ATOM 1162 C C . ASN A 1 145 ? 18.698 0.273 13.055 1.00 88.75 145 ASN A C 1
ATOM 1164 O O . ASN A 1 145 ? 18.430 1.426 13.377 1.00 88.75 145 ASN A O 1
ATOM 1168 N N . VAL A 1 146 ? 17.762 -0.682 12.982 1.00 88.06 146 VAL A N 1
ATOM 1169 C CA . VAL A 1 146 ? 16.315 -0.427 13.139 1.00 88.06 146 VAL A CA 1
ATOM 1170 C C . VAL A 1 146 ? 15.718 -0.903 14.469 1.00 88.06 146 VAL A C 1
ATOM 1172 O O . VAL A 1 146 ? 14.516 -1.166 14.564 1.00 88.06 146 VAL A O 1
ATOM 1175 N N . GLU A 1 147 ? 16.543 -1.030 15.512 1.00 80.25 147 GLU A N 1
ATOM 1176 C CA . GLU A 1 147 ? 16.107 -1.527 16.827 1.00 80.25 147 GLU A CA 1
ATOM 1177 C C . GLU A 1 147 ? 15.043 -0.618 17.469 1.00 80.25 147 GLU A C 1
ATOM 1179 O O . GLU A 1 147 ? 14.038 -1.102 17.985 1.00 80.25 147 GLU A O 1
ATOM 1184 N N . ARG A 1 148 ? 15.235 0.708 17.413 1.00 84.19 148 ARG A N 1
ATOM 1185 C CA . ARG A 1 148 ? 14.335 1.689 18.055 1.00 84.19 148 ARG A CA 1
ATOM 1186 C C . ARG A 1 148 ? 13.596 2.588 17.073 1.00 84.19 148 ARG A C 1
ATOM 1188 O O . ARG A 1 148 ? 12.512 3.066 17.401 1.00 84.19 148 ARG A O 1
ATOM 1195 N N . ALA A 1 149 ? 14.170 2.828 15.898 1.00 92.62 149 ALA A N 1
ATOM 1196 C CA . ALA A 1 149 ? 13.600 3.698 14.881 1.00 92.62 149 ALA A CA 1
ATOM 1197 C C . ALA A 1 149 ? 13.750 3.076 13.491 1.00 92.62 149 ALA A C 1
ATOM 1199 O O . ALA A 1 149 ? 14.764 2.458 13.195 1.00 92.62 149 ALA A O 1
ATOM 1200 N N . CYS A 1 150 ? 12.750 3.249 12.636 1.00 95.50 150 CYS A N 1
ATOM 1201 C CA . CYS A 1 150 ? 12.760 2.787 11.256 1.00 95.50 150 CYS A CA 1
ATOM 1202 C C . CYS A 1 150 ? 12.266 3.917 10.351 1.00 95.50 150 CYS A C 1
ATOM 1204 O O . CYS A 1 150 ? 11.071 4.159 10.240 1.00 95.50 150 CYS A O 1
ATOM 1206 N N . VAL A 1 151 ? 13.211 4.628 9.745 1.00 97.69 151 VAL A N 1
ATOM 1207 C CA . VAL A 1 151 ? 12.981 5.602 8.666 1.00 97.69 151 VAL A CA 1
ATOM 1208 C C . VAL A 1 151 ? 12.810 4.871 7.335 1.00 97.69 151 VAL A C 1
ATOM 1210 O O . VAL A 1 151 ? 13.681 4.087 6.950 1.00 97.69 151 VAL A O 1
ATOM 1213 N N . ILE A 1 152 ? 11.720 5.156 6.635 1.00 98.44 152 ILE A N 1
ATOM 1214 C CA . ILE A 1 152 ? 11.318 4.551 5.367 1.00 98.44 152 ILE A CA 1
ATOM 1215 C C . ILE A 1 152 ? 11.085 5.677 4.366 1.00 98.44 152 ILE A C 1
ATOM 1217 O O . ILE A 1 152 ? 10.318 6.595 4.645 1.00 98.44 152 ILE A O 1
ATOM 1221 N N . HIS A 1 153 ? 11.693 5.592 3.186 1.00 98.69 153 HIS A N 1
ATOM 1222 C CA . HIS A 1 153 ? 11.294 6.450 2.068 1.00 98.69 153 HIS A CA 1
ATOM 1223 C C . HIS A 1 153 ? 10.315 5.681 1.185 1.00 98.69 153 HIS A C 1
ATOM 1225 O O . HIS A 1 153 ? 10.681 4.689 0.555 1.00 98.69 153 HIS A O 1
ATOM 1231 N N . TYR A 1 154 ? 9.067 6.133 1.173 1.00 98.75 154 TYR A N 1
ATOM 1232 C CA . TYR A 1 154 ? 7.958 5.577 0.412 1.00 98.75 154 TYR A CA 1
ATOM 1233 C C . TYR A 1 154 ? 7.766 6.401 -0.862 1.00 98.75 154 TYR A C 1
ATOM 1235 O O . TYR A 1 154 ? 7.452 7.590 -0.793 1.00 98.75 154 TYR A O 1
ATOM 1243 N N . LEU A 1 155 ? 7.971 5.798 -2.029 1.00 98.44 155 LEU A N 1
ATOM 1244 C CA . LEU A 1 155 ? 8.032 6.520 -3.299 1.00 98.44 155 LEU A CA 1
ATOM 1245 C C . LEU A 1 155 ? 6.764 6.327 -4.124 1.00 98.44 155 LEU A C 1
ATOM 1247 O O . LEU A 1 155 ? 6.320 5.203 -4.310 1.00 98.44 155 LEU A O 1
ATOM 1251 N N . GLY A 1 156 ? 6.244 7.421 -4.677 1.00 96.88 156 GLY A N 1
ATOM 1252 C CA . GLY A 1 156 ? 5.093 7.410 -5.580 1.00 96.88 156 GLY A CA 1
ATOM 1253 C C . GLY A 1 156 ? 3.748 7.066 -4.928 1.00 96.88 156 GLY A C 1
ATOM 1254 O O . GLY A 1 156 ? 3.015 6.286 -5.522 1.00 96.88 156 GLY A O 1
ATOM 1255 N N . PRO A 1 157 ? 3.393 7.613 -3.746 1.00 96.19 157 PRO A N 1
ATOM 1256 C CA . PRO A 1 157 ? 2.058 7.405 -3.190 1.00 96.19 157 PRO A CA 1
ATOM 1257 C C . PRO A 1 157 ? 0.991 8.047 -4.095 1.00 96.19 157 PRO A C 1
ATOM 1259 O O . PRO A 1 157 ? 1.154 9.185 -4.550 1.00 96.19 157 PRO A O 1
ATOM 1262 N N . GLU A 1 158 ? -0.109 7.335 -4.314 1.00 91.38 158 GLU A N 1
ATOM 1263 C CA . GLU A 1 158 ? -1.271 7.788 -5.078 1.00 91.38 158 GLU A CA 1
ATOM 1264 C C . GLU A 1 158 ? -2.528 7.695 -4.202 1.00 91.38 158 GLU A C 1
ATOM 1266 O O . GLU A 1 158 ? -2.778 8.589 -3.394 1.00 91.38 158 GLU A O 1
ATOM 1271 N N . LYS A 1 159 ? -3.296 6.600 -4.300 1.00 89.19 159 LYS A N 1
ATOM 1272 C CA . LYS A 1 159 ? -4.526 6.386 -3.513 1.00 89.19 159 LYS A CA 1
ATOM 1273 C C . LYS A 1 159 ? -4.264 6.323 -2.007 1.00 89.19 159 LYS A C 1
ATOM 1275 O O . LYS A 1 159 ? -5.143 6.617 -1.203 1.00 89.19 159 LYS A O 1
ATOM 1280 N N . GLU A 1 160 ? -3.058 5.939 -1.611 1.00 92.44 160 GLU A N 1
ATOM 1281 C CA . GLU A 1 160 ? -2.601 5.872 -0.224 1.00 92.44 160 GLU A CA 1
ATOM 1282 C C . GLU A 1 160 ? -2.669 7.231 0.464 1.00 92.44 160 GLU A C 1
ATOM 1284 O O . GLU A 1 160 ? -2.902 7.295 1.671 1.00 92.44 160 GLU A O 1
ATOM 1289 N N . LEU A 1 161 ? -2.523 8.321 -0.298 1.00 93.25 161 LEU A N 1
ATOM 1290 C CA . LEU A 1 161 ? -2.623 9.681 0.224 1.00 93.25 161 LEU A CA 1
ATOM 1291 C C . LEU A 1 161 ? -4.005 9.968 0.821 1.00 93.25 161 LEU A C 1
ATOM 1293 O O . LEU A 1 161 ? -4.096 10.797 1.727 1.00 93.25 161 LEU A O 1
ATOM 1297 N N . ASP A 1 162 ? -5.054 9.287 0.371 1.00 90.06 162 ASP A N 1
ATOM 1298 C CA . ASP A 1 162 ? -6.421 9.462 0.873 1.00 90.06 162 ASP A CA 1
ATOM 1299 C C . ASP A 1 162 ? -6.759 8.515 2.037 1.00 90.06 162 ASP A C 1
ATOM 1301 O O . ASP A 1 162 ? -7.849 8.583 2.600 1.00 90.06 162 ASP A O 1
ATOM 1305 N N . MET A 1 163 ? -5.830 7.630 2.416 1.00 91.00 163 MET A N 1
ATOM 1306 C CA . MET A 1 163 ? -6.008 6.614 3.461 1.00 91.00 163 MET A CA 1
ATOM 1307 C C . MET A 1 163 ? -4.777 6.521 4.374 1.00 91.00 163 MET A C 1
ATOM 1309 O O . MET A 1 163 ? -4.382 5.431 4.795 1.00 91.00 163 MET A O 1
ATOM 1313 N N . LEU A 1 164 ? -4.138 7.654 4.685 1.00 94.44 164 LEU A N 1
ATOM 1314 C CA . LEU A 1 164 ? -2.918 7.666 5.502 1.00 94.44 164 LEU A CA 1
ATOM 1315 C C . LEU A 1 164 ? -3.131 7.015 6.869 1.00 94.44 164 LEU A C 1
ATOM 1317 O O . LEU A 1 164 ? -2.236 6.337 7.370 1.00 94.44 164 LEU A O 1
ATOM 1321 N N . GLU A 1 165 ? -4.316 7.157 7.460 1.00 93.75 165 GLU A N 1
ATOM 1322 C CA . GLU A 1 165 ? -4.635 6.579 8.764 1.00 93.75 165 GLU A CA 1
ATOM 1323 C C . GLU A 1 165 ? -4.593 5.045 8.765 1.00 93.75 165 GLU A C 1
ATOM 1325 O O . GLU A 1 165 ? -4.396 4.451 9.825 1.00 93.75 165 GLU A O 1
ATOM 1330 N N . ALA A 1 166 ? -4.680 4.379 7.608 1.00 95.12 166 ALA A N 1
ATOM 1331 C CA . ALA A 1 166 ? -4.487 2.932 7.512 1.00 95.12 166 ALA A CA 1
ATOM 1332 C C . ALA A 1 166 ? -3.069 2.499 7.931 1.00 95.12 166 ALA A C 1
ATOM 1334 O O . ALA A 1 166 ? -2.886 1.407 8.468 1.00 95.12 166 ALA A O 1
ATOM 1335 N N . PHE A 1 167 ? -2.063 3.366 7.762 1.00 97.06 167 PHE A N 1
ATOM 1336 C CA . PHE A 1 167 ? -0.685 3.092 8.183 1.00 97.06 167 PHE A CA 1
ATOM 1337 C C . PHE A 1 167 ? -0.507 3.081 9.708 1.00 97.06 167 PHE A C 1
ATOM 1339 O O . PHE A 1 167 ? 0.529 2.618 10.188 1.00 97.06 167 PHE A O 1
ATOM 1346 N N . SER A 1 168 ? -1.518 3.495 10.483 1.00 94.62 168 SER A N 1
ATOM 1347 C CA . SER A 1 168 ? -1.541 3.294 11.943 1.00 94.62 168 SER A CA 1
ATOM 1348 C C . SER A 1 168 ? -1.452 1.811 12.326 1.00 94.62 168 SER A C 1
ATOM 1350 O O . SER A 1 168 ? -0.967 1.490 13.409 1.00 94.62 168 SER A O 1
ATOM 1352 N N . GLU A 1 169 ? -1.808 0.889 11.423 1.00 95.38 169 GLU A N 1
ATOM 1353 C CA . GLU A 1 169 ? -1.654 -0.554 11.627 1.00 95.38 169 GLU A CA 1
ATOM 1354 C C . GLU A 1 169 ? -0.193 -0.968 11.896 1.00 95.38 169 GLU A C 1
ATOM 1356 O O . GLU A 1 169 ? 0.066 -1.956 12.589 1.00 95.38 169 GLU A O 1
ATOM 1361 N N . LEU A 1 170 ? 0.785 -0.169 11.449 1.00 94.94 170 LEU A N 1
ATOM 1362 C CA . LEU A 1 170 ? 2.200 -0.385 11.759 1.00 94.94 170 LEU A CA 1
ATOM 1363 C C . LEU A 1 170 ? 2.512 -0.289 13.261 1.00 94.94 170 LEU A C 1
ATOM 1365 O O . LEU A 1 170 ? 3.499 -0.875 13.698 1.00 94.94 170 LEU A O 1
ATOM 1369 N N . LEU A 1 171 ? 1.667 0.364 14.070 1.00 92.25 171 LEU A N 1
ATOM 1370 C CA . LEU A 1 171 ? 1.780 0.343 15.535 1.00 92.25 171 LEU A CA 1
ATOM 1371 C C . LEU A 1 171 ? 1.673 -1.081 16.098 1.00 92.25 171 LEU A C 1
ATOM 1373 O O . LEU A 1 171 ? 2.371 -1.419 17.057 1.00 92.25 171 LEU A O 1
ATOM 1377 N N . ALA A 1 172 ? 0.801 -1.902 15.506 1.00 91.50 172 ALA A N 1
ATOM 1378 C CA . ALA A 1 172 ? 0.586 -3.286 15.908 1.00 91.50 172 ALA A CA 1
ATOM 1379 C C . ALA A 1 172 ? 1.616 -4.230 15.268 1.00 91.50 172 ALA A C 1
ATOM 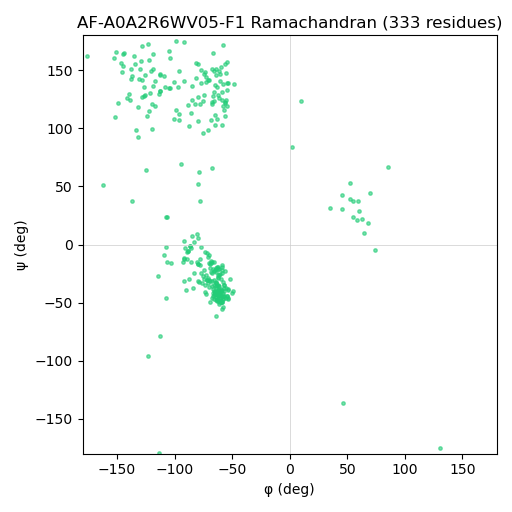1381 O O . ALA A 1 172 ? 2.074 -5.171 15.915 1.00 91.50 172 ALA A O 1
ATOM 1382 N N . LEU A 1 173 ? 1.997 -3.967 14.012 1.00 92.75 173 LEU A N 1
ATOM 1383 C CA . LEU A 1 173 ? 2.932 -4.800 13.245 1.00 92.75 173 LEU A CA 1
ATOM 1384 C C . LEU A 1 173 ? 4.401 -4.618 13.668 1.00 92.75 173 LEU A C 1
ATOM 1386 O O . LEU A 1 173 ? 5.186 -5.567 13.620 1.00 92.75 173 LEU A O 1
ATOM 1390 N N . LEU A 1 174 ? 4.780 -3.409 14.093 1.00 91.56 174 LEU A N 1
ATOM 1391 C CA . LEU A 1 174 ? 6.134 -3.035 14.515 1.00 91.56 174 LEU A CA 1
ATOM 1392 C C . LEU A 1 174 ? 6.111 -2.445 15.937 1.00 91.56 174 LEU A C 1
ATOM 1394 O O . LEU A 1 174 ? 6.442 -1.270 16.135 1.00 91.56 174 LEU A O 1
ATOM 1398 N N . PRO A 1 175 ? 5.734 -3.245 16.954 1.00 87.38 175 PRO A N 1
ATOM 1399 C CA . PRO A 1 175 ? 5.618 -2.750 18.317 1.00 87.38 175 PRO A CA 1
ATOM 1400 C C . PRO A 1 175 ? 6.971 -2.238 18.830 1.00 87.38 175 PRO A C 1
ATOM 1402 O O . PRO A 1 175 ? 8.036 -2.723 18.445 1.00 87.38 175 PRO A O 1
ATOM 1405 N N . HIS A 1 176 ? 6.911 -1.240 19.715 1.00 86.44 176 HIS A N 1
ATOM 1406 C CA . HIS A 1 176 ? 8.065 -0.615 20.381 1.00 86.44 176 HIS A CA 1
ATOM 1407 C C . HIS A 1 176 ? 9.058 0.127 19.468 1.00 86.44 176 HIS A C 1
ATOM 1409 O O . HIS A 1 176 ? 10.109 0.558 19.945 1.00 86.44 176 HIS A O 1
ATOM 1415 N N . ARG A 1 177 ? 8.719 0.339 18.190 1.00 89.81 177 ARG A N 1
ATOM 1416 C CA . ARG A 1 177 ? 9.541 1.094 17.233 1.00 89.81 177 ARG A CA 1
ATOM 1417 C C . ARG A 1 177 ? 8.920 2.441 16.894 1.00 89.81 177 ARG A C 1
ATOM 1419 O O . ARG A 1 177 ? 7.702 2.570 16.789 1.00 89.81 177 ARG A O 1
ATOM 1426 N N . HIS A 1 178 ? 9.763 3.444 16.679 1.00 93.94 178 HIS A N 1
ATOM 1427 C CA . HIS A 1 178 ? 9.365 4.668 15.992 1.00 93.94 178 HIS A CA 1
ATOM 1428 C C . HIS A 1 178 ? 9.536 4.476 14.484 1.00 93.94 178 HIS A C 1
ATOM 1430 O O . HIS A 1 178 ? 10.646 4.515 13.966 1.00 93.94 178 HIS A O 1
ATOM 1436 N N . VAL A 1 179 ? 8.439 4.241 13.779 1.00 96.06 179 VAL A N 1
ATOM 1437 C CA . VAL A 1 179 ? 8.410 4.167 12.321 1.00 96.06 179 VAL A CA 1
ATOM 1438 C C . VAL A 1 179 ? 8.176 5.571 11.773 1.00 96.06 179 VAL A C 1
ATOM 1440 O O . VAL A 1 179 ? 7.160 6.195 12.071 1.00 96.06 179 VAL A O 1
ATOM 1443 N N . HIS A 1 180 ? 9.111 6.066 10.975 1.00 97.69 180 HIS A N 1
ATOM 1444 C CA . HIS A 1 180 ? 8.969 7.315 10.244 1.00 97.69 180 HIS A CA 1
ATOM 1445 C C . HIS A 1 180 ? 8.913 7.024 8.749 1.00 97.69 180 HIS A C 1
ATOM 1447 O O . HIS A 1 180 ? 9.757 6.295 8.237 1.00 97.69 180 HIS A O 1
ATOM 1453 N N . ILE A 1 181 ? 7.921 7.574 8.057 1.00 98.44 181 ILE A N 1
ATOM 1454 C CA . ILE A 1 181 ? 7.727 7.388 6.624 1.00 98.44 181 ILE A CA 1
ATOM 1455 C C . ILE A 1 181 ? 7.743 8.755 5.950 1.00 98.44 181 ILE A C 1
ATOM 1457 O O . ILE A 1 181 ? 6.832 9.558 6.150 1.00 98.44 181 ILE A O 1
ATOM 1461 N N . ASP A 1 182 ? 8.743 8.999 5.116 1.00 98.44 182 ASP A N 1
ATOM 1462 C CA . ASP A 1 182 ? 8.694 10.079 4.140 1.00 98.44 182 ASP A CA 1
ATOM 1463 C C . ASP A 1 182 ? 7.993 9.543 2.891 1.00 98.44 182 ASP A C 1
ATOM 1465 O O . ASP A 1 182 ? 8.492 8.638 2.228 1.00 98.44 182 ASP A O 1
ATOM 1469 N N . MET A 1 183 ? 6.808 10.064 2.589 1.00 98.50 183 MET A N 1
ATOM 1470 C CA . MET A 1 183 ? 6.024 9.741 1.399 1.00 98.50 183 MET A CA 1
ATOM 1471 C C . MET A 1 183 ? 6.298 10.787 0.320 1.00 98.50 183 MET A C 1
ATOM 1473 O O . MET A 1 183 ? 5.862 11.934 0.437 1.00 98.50 183 MET A O 1
ATOM 1477 N N . ILE A 1 184 ? 7.039 10.396 -0.717 1.00 98.50 184 ILE A N 1
ATOM 1478 C CA . ILE A 1 184 ? 7.580 11.303 -1.734 1.00 98.50 184 ILE A CA 1
ATOM 1479 C C . ILE A 1 184 ? 6.998 10.972 -3.102 1.00 98.50 184 ILE A C 1
ATOM 1481 O O . ILE A 1 184 ? 7.211 9.879 -3.630 1.00 98.50 184 ILE A O 1
ATOM 1485 N N . GLY A 1 1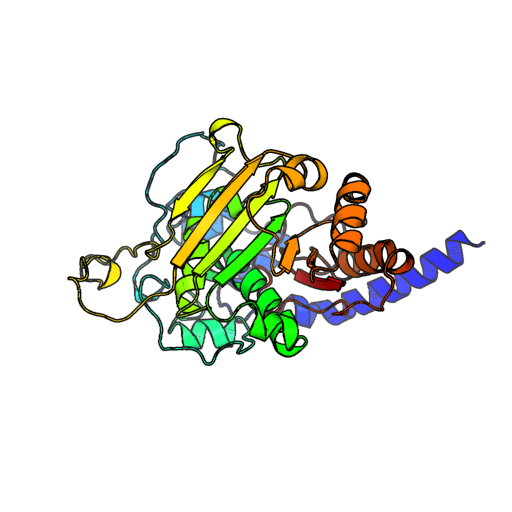85 ? 6.304 11.923 -3.716 1.00 97.62 185 GLY A N 1
ATOM 1486 C CA . GLY A 1 185 ? 5.806 11.744 -5.074 1.00 97.62 185 GLY A CA 1
ATOM 1487 C C . GLY A 1 185 ? 5.112 12.975 -5.649 1.00 97.62 185 GLY A C 1
ATOM 1488 O O . GLY A 1 185 ? 4.697 13.873 -4.914 1.00 97.62 185 GLY A O 1
ATOM 1489 N N . PRO A 1 186 ? 4.948 13.034 -6.980 1.00 95.38 186 PRO A N 1
ATOM 1490 C CA . PRO A 1 186 ? 4.252 14.137 -7.639 1.00 95.38 186 PRO A CA 1
ATOM 1491 C C . PRO A 1 186 ? 2.751 14.190 -7.304 1.00 95.38 186 PRO A C 1
ATOM 1493 O O . PRO A 1 186 ? 2.153 15.256 -7.439 1.00 95.38 186 PRO A O 1
ATOM 1496 N N . GLY A 1 187 ? 2.161 13.074 -6.847 1.00 93.62 187 GLY A N 1
ATOM 1497 C CA . GLY A 1 187 ? 0.755 12.975 -6.433 1.00 93.62 187 GLY A CA 1
ATOM 1498 C C . GLY A 1 187 ? 0.417 13.725 -5.139 1.00 93.62 187 GLY A C 1
ATOM 1499 O O . GLY A 1 187 ? -0.748 14.023 -4.890 1.00 93.62 187 GLY A O 1
ATOM 1500 N N . VAL A 1 188 ? 1.414 14.100 -4.330 1.00 95.88 188 VAL A N 1
ATOM 1501 C CA . VAL A 1 188 ? 1.186 14.930 -3.139 1.00 95.88 188 VAL A CA 1
ATOM 1502 C C . VAL A 1 188 ? 0.738 16.329 -3.577 1.00 95.88 188 VAL A C 1
ATOM 1504 O O . VAL A 1 188 ? 1.439 17.026 -4.310 1.00 95.88 188 VAL A O 1
ATOM 1507 N N . SER A 1 189 ? -0.431 16.775 -3.116 1.00 93.81 189 SER A N 1
ATOM 1508 C CA . SER A 1 189 ? -0.952 18.114 -3.423 1.00 93.81 189 SER A CA 1
ATOM 1509 C C . SER A 1 189 ? -0.066 19.220 -2.838 1.00 93.81 189 SER A C 1
ATOM 1511 O O . SER A 1 189 ? 0.504 19.057 -1.760 1.00 93.81 189 SER A O 1
ATOM 1513 N N . ALA A 1 190 ? -0.034 20.399 -3.465 1.00 94.56 190 ALA A N 1
ATOM 1514 C CA . ALA A 1 190 ? 0.746 21.540 -2.966 1.00 94.56 190 ALA A CA 1
ATOM 1515 C C . ALA A 1 190 ? 0.374 21.950 -1.526 1.00 94.56 190 ALA A C 1
ATOM 1517 O O . ALA A 1 190 ? 1.245 22.299 -0.739 1.00 94.56 190 ALA A O 1
ATOM 1518 N N . SER A 1 191 ? -0.901 21.826 -1.142 1.00 93.62 191 SER A N 1
ATOM 1519 C CA . SER A 1 191 ? -1.383 22.104 0.220 1.00 93.62 191 SER A CA 1
ATOM 1520 C C . SER A 1 191 ? -0.942 21.067 1.265 1.00 93.62 191 SER A C 1
ATOM 1522 O O . SER A 1 191 ? -1.148 21.282 2.462 1.00 93.62 191 SER A O 1
ATOM 1524 N N . ARG A 1 192 ? -0.372 19.935 0.835 1.00 93.94 192 ARG A N 1
ATOM 1525 C CA . ARG A 1 192 ? 0.117 18.831 1.677 1.00 93.94 192 ARG A CA 1
ATOM 1526 C C . ARG A 1 192 ? 1.637 18.761 1.757 1.00 93.94 192 ARG A C 1
ATOM 1528 O O . ARG A 1 192 ? 2.132 18.082 2.649 1.00 93.94 192 ARG A O 1
ATOM 1535 N N . ASP A 1 193 ? 2.354 19.450 0.874 1.00 96.88 193 ASP A N 1
ATOM 1536 C CA . ASP A 1 193 ? 3.815 19.416 0.844 1.00 96.88 193 ASP A CA 1
ATOM 1537 C C . ASP A 1 193 ? 4.415 19.891 2.177 1.00 96.88 193 ASP A C 1
ATOM 1539 O O . ASP A 1 193 ? 3.993 20.901 2.744 1.00 96.88 193 ASP A O 1
ATOM 1543 N N . GLY A 1 194 ? 5.361 19.120 2.710 1.00 95.69 194 GLY A N 1
ATOM 1544 C CA . GLY A 1 194 ? 6.014 19.352 3.997 1.00 95.69 194 GLY A CA 1
ATOM 1545 C C . GLY A 1 194 ? 5.163 19.046 5.235 1.00 95.69 194 GLY A C 1
ATOM 1546 O O . GLY A 1 194 ? 5.686 19.129 6.350 1.00 95.69 194 GLY A O 1
ATOM 1547 N N . LYS A 1 195 ? 3.877 18.682 5.095 1.00 95.56 195 LYS A N 1
ATOM 1548 C CA . LYS A 1 195 ? 3.025 18.352 6.250 1.00 95.56 195 LYS A CA 1
ATOM 1549 C C . LYS A 1 195 ? 3.409 17.001 6.847 1.00 95.56 195 LYS A C 1
ATOM 1551 O O . LYS A 1 195 ? 3.644 16.035 6.123 1.00 95.56 195 LYS A O 1
ATOM 1556 N N . ALA A 1 196 ? 3.400 16.942 8.176 1.00 94.50 196 ALA A N 1
ATOM 1557 C CA . ALA A 1 196 ? 3.601 15.723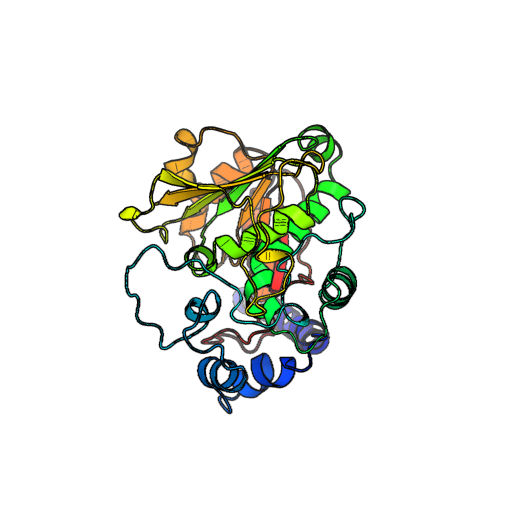 8.946 1.00 94.50 196 ALA A CA 1
ATOM 1558 C C . ALA A 1 196 ? 2.322 15.325 9.697 1.00 94.50 196 ALA A C 1
ATOM 1560 O O . ALA A 1 196 ? 1.558 16.186 10.136 1.00 94.50 196 ALA A O 1
ATOM 1561 N N . LEU A 1 197 ? 2.103 14.020 9.836 1.00 93.50 197 LEU A N 1
ATOM 1562 C CA . LEU A 1 197 ? 0.988 13.408 10.546 1.00 93.50 197 LEU A CA 1
ATOM 1563 C C . LEU A 1 197 ? 1.519 12.411 11.577 1.00 93.50 197 LEU A C 1
ATOM 1565 O O . LEU A 1 197 ? 2.395 11.597 11.281 1.00 93.50 197 LEU A O 1
ATOM 1569 N N . ASP A 1 198 ? 0.943 12.462 12.774 1.00 93.31 198 ASP A N 1
ATOM 1570 C CA . ASP A 1 198 ? 1.202 11.532 13.868 1.00 93.31 198 ASP A CA 1
ATOM 1571 C C . ASP A 1 198 ? 0.079 10.493 13.952 1.00 93.31 198 ASP A C 1
ATOM 1573 O O . ASP A 1 198 ? -1.032 10.794 14.390 1.00 93.31 198 ASP A O 1
ATOM 1577 N N . LEU A 1 199 ? 0.373 9.252 13.570 1.00 92.06 199 LEU A N 1
ATOM 1578 C CA . LEU A 1 199 ? -0.574 8.138 13.605 1.00 92.06 199 LEU A CA 1
ATOM 1579 C C . LEU A 1 199 ? -0.415 7.368 14.922 1.00 92.06 199 LEU A C 1
ATOM 1581 O O . LEU A 1 199 ? 0.102 6.255 14.952 1.00 92.06 199 LEU A O 1
ATOM 1585 N N . ASN A 1 200 ? -0.814 7.996 16.031 1.00 84.62 200 ASN A N 1
ATOM 1586 C CA . ASN A 1 200 ? -0.689 7.422 17.383 1.00 84.62 200 ASN A CA 1
ATOM 1587 C C . ASN A 1 200 ? -1.908 6.590 17.822 1.00 84.62 200 ASN A C 1
ATOM 1589 O O . ASN A 1 200 ? -1.884 5.957 18.883 1.00 84.62 200 ASN A O 1
ATOM 1593 N N . GLU A 1 201 ? -2.972 6.592 17.021 1.00 87.56 201 GLU A N 1
ATOM 1594 C CA . GLU A 1 201 ? -4.210 5.865 17.275 1.00 87.56 201 GLU A CA 1
ATOM 1595 C C . GLU A 1 201 ? -4.722 5.201 15.997 1.00 87.56 201 GLU A C 1
ATOM 1597 O O . GLU A 1 201 ? -4.499 5.700 14.895 1.00 87.56 201 GLU A O 1
ATOM 1602 N N . TYR A 1 202 ? -5.433 4.085 16.163 1.00 91.81 202 TYR A N 1
ATOM 1603 C CA . TYR A 1 202 ? -6.128 3.418 15.068 1.00 91.81 202 TYR A CA 1
ATOM 1604 C C . TYR A 1 202 ? -7.425 4.162 14.700 1.00 91.81 202 TYR A C 1
ATOM 1606 O O . TYR A 1 202 ? -8.079 4.718 15.598 1.00 91.81 202 TYR A O 1
ATOM 1614 N N . PRO A 1 203 ? -7.851 4.100 13.423 1.00 93.31 203 PRO A N 1
ATOM 1615 C CA . PRO A 1 203 ? -9.202 4.445 12.997 1.00 93.31 203 PRO A CA 1
ATOM 1616 C C . PRO A 1 203 ? -10.255 3.772 13.885 1.00 93.31 203 PRO A C 1
ATOM 1618 O O . PRO A 1 203 ? -10.119 2.607 14.278 1.00 93.31 203 PRO A O 1
ATOM 1621 N N . LYS A 1 204 ? -11.303 4.517 14.242 1.00 93.88 204 LYS A N 1
ATOM 1622 C CA . LYS A 1 204 ? -12.334 4.046 15.178 1.00 93.88 204 LYS A CA 1
ATOM 1623 C C . LYS A 1 204 ? -13.342 3.129 14.481 1.00 93.88 204 LYS A C 1
ATOM 1625 O O . LYS A 1 204 ? -13.521 3.194 13.269 1.00 93.88 204 LYS A O 1
ATOM 1630 N N . CYS A 1 205 ? -13.992 2.267 15.257 1.00 95.56 205 CYS A N 1
ATOM 1631 C CA . CYS A 1 205 ? -15.144 1.492 14.798 1.00 95.56 205 CYS A CA 1
ATOM 1632 C C . CYS A 1 205 ? -16.464 2.230 15.090 1.00 95.56 205 CYS A C 1
ATOM 1634 O O . CYS A 1 205 ? -16.472 3.256 15.777 1.00 95.56 205 CYS A O 1
ATOM 1636 N N . LEU A 1 206 ? -17.581 1.683 14.606 1.00 94.88 206 LEU A N 1
ATOM 1637 C CA . LEU A 1 206 ? -18.924 2.224 14.838 1.00 94.88 206 LEU A CA 1
ATOM 1638 C C . LEU A 1 206 ? -19.466 1.950 16.248 1.00 94.88 206 LEU A C 1
ATOM 1640 O O . LEU A 1 206 ? -20.252 2.746 16.752 1.00 94.88 206 LEU A O 1
ATOM 1644 N N . ASP A 1 207 ? -19.038 0.878 16.914 1.00 95.50 207 ASP A N 1
ATOM 1645 C CA . ASP A 1 207 ? -19.624 0.456 18.194 1.00 95.50 207 ASP A CA 1
ATOM 1646 C C . ASP A 1 207 ? -19.308 1.469 19.312 1.00 95.50 207 ASP A C 1
ATOM 1648 O O . ASP A 1 207 ? -18.142 1.749 19.592 1.00 95.50 207 ASP A O 1
ATOM 1652 N N . GLU A 1 208 ? -20.334 2.050 19.947 1.00 92.25 208 GLU A N 1
ATOM 1653 C CA . GLU A 1 208 ? -20.195 3.074 21.007 1.00 92.25 208 GLU A CA 1
ATOM 1654 C C . GLU A 1 208 ? -19.443 2.581 22.246 1.00 92.25 208 GLU A C 1
ATOM 1656 O O . GLU A 1 208 ? -18.580 3.283 22.769 1.00 92.25 208 GLU A O 1
ATOM 1661 N N . ASP A 1 209 ? -19.685 1.337 22.650 1.00 92.00 209 ASP A N 1
ATOM 1662 C CA . ASP A 1 209 ? -19.071 0.747 23.843 1.00 92.00 209 ASP A CA 1
ATOM 1663 C C . ASP A 1 209 ? -17.681 0.140 23.573 1.00 92.00 209 ASP A C 1
ATOM 1665 O O . ASP A 1 209 ? -17.100 -0.538 24.426 1.00 92.00 209 ASP A O 1
A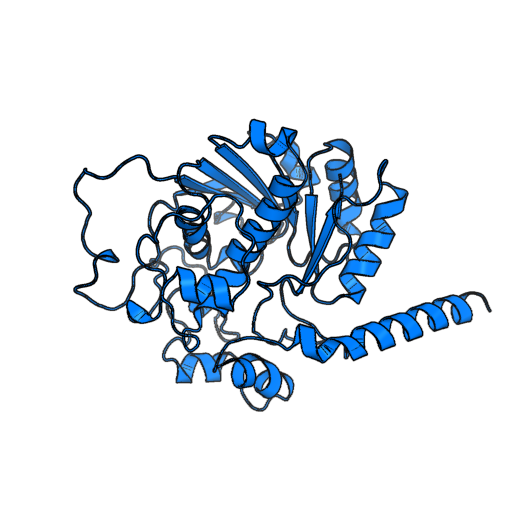TOM 1669 N N . CYS A 1 210 ? -17.121 0.342 22.376 1.00 92.12 210 CYS A N 1
ATOM 1670 C CA . CYS A 1 210 ? -15.823 -0.218 22.034 1.00 9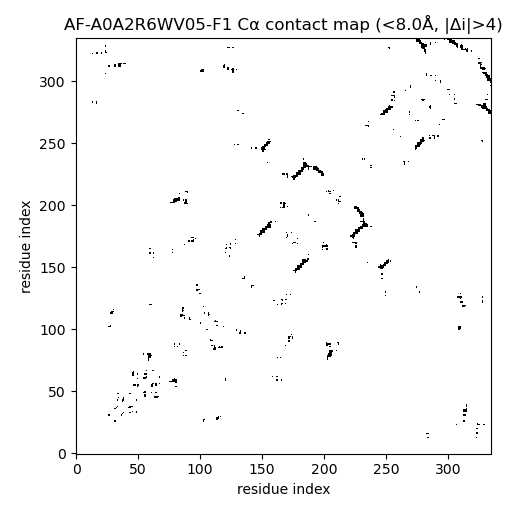2.12 210 CYS A CA 1
ATOM 1671 C C . CYS A 1 210 ? -14.681 0.476 22.787 1.00 92.12 210 CYS A C 1
ATOM 1673 O O . CYS A 1 210 ? -14.600 1.703 22.883 1.00 92.12 210 CYS A O 1
ATOM 1675 N N . LEU A 1 211 ? -13.688 -0.315 23.201 1.00 89.00 211 LEU A N 1
ATOM 1676 C CA . LEU A 1 211 ? -12.460 0.175 23.831 1.00 89.00 211 LEU A CA 1
ATOM 1677 C C . LEU A 1 211 ? -11.700 1.199 22.971 1.00 89.00 211 LEU A C 1
ATOM 1679 O O . LEU A 1 211 ? -10.946 2.002 23.519 1.00 89.00 211 LEU A O 1
ATOM 1683 N N . CYS A 1 212 ? -11.894 1.213 21.645 1.00 89.69 212 CYS A N 1
ATOM 1684 C CA . CYS A 1 212 ? -11.265 2.207 20.776 1.00 89.69 212 CYS A CA 1
ATOM 1685 C C . CYS A 1 212 ? -11.770 3.641 21.030 1.00 89.69 212 CYS A C 1
ATOM 1687 O O . CYS A 1 212 ? -11.049 4.587 20.706 1.00 89.69 212 CYS A O 1
ATOM 1689 N N . LYS A 1 213 ? -12.974 3.809 21.604 1.00 89.38 213 LYS A N 1
ATOM 1690 C CA . LYS A 1 213 ? -13.599 5.107 21.930 1.00 89.38 213 LYS A CA 1
ATOM 1691 C C . LYS A 1 213 ? -13.314 5.571 23.360 1.00 89.38 213 LYS A C 1
ATOM 1693 O O . LYS A 1 213 ? -13.481 6.746 23.675 1.00 89.38 213 LYS A O 1
ATOM 1698 N N . THR A 1 214 ? -12.831 4.679 24.221 1.00 82.50 214 THR A N 1
ATOM 1699 C CA . THR A 1 214 ? -12.389 5.062 25.565 1.00 82.50 214 THR A CA 1
ATOM 1700 C C . THR A 1 214 ? -11.034 5.762 25.497 1.00 82.50 214 THR A C 1
ATOM 1702 O O . THR A 1 214 ? -10.056 5.201 24.996 1.00 82.50 214 THR A O 1
ATOM 1705 N N . SER A 1 215 ? -10.953 6.988 26.017 1.00 62.31 215 SER A N 1
ATOM 1706 C CA . SER A 1 215 ? -9.679 7.667 26.235 1.00 62.31 215 SER A CA 1
ATOM 1707 C C . SER A 1 215 ? -8.899 6.880 27.284 1.00 62.31 215 SER A C 1
ATOM 1709 O O . SER A 1 215 ? -9.197 6.904 28.478 1.00 62.31 215 SER A O 1
ATOM 1711 N N . ARG A 1 216 ? -7.908 6.103 26.843 1.00 56.66 216 ARG A N 1
ATOM 1712 C CA . ARG A 1 216 ? -7.047 5.370 27.771 1.00 56.66 216 ARG A CA 1
ATOM 1713 C C . ARG A 1 216 ? -6.284 6.371 28.636 1.00 56.66 216 ARG A C 1
ATOM 1715 O O . ARG A 1 216 ? -5.349 7.018 28.172 1.00 56.66 216 ARG A O 1
ATOM 1722 N N . GLY A 1 217 ? -6.665 6.465 29.907 1.00 42.56 217 GLY A N 1
ATOM 1723 C CA . GLY A 1 217 ? -5.861 7.109 30.936 1.00 42.56 217 GLY A CA 1
ATOM 1724 C C . GLY A 1 217 ? -4.483 6.448 31.023 1.00 42.56 217 GLY A C 1
ATOM 1725 O O . GLY A 1 217 ? -4.381 5.256 31.292 1.00 42.56 217 GLY A O 1
ATOM 1726 N N . SER A 1 218 ? -3.443 7.222 30.702 1.00 42.72 218 SER A N 1
ATOM 1727 C CA . SER A 1 218 ? -2.120 7.289 31.352 1.00 42.72 218 SER A CA 1
ATOM 1728 C C . SER A 1 218 ? -1.457 6.022 31.936 1.00 42.72 218 SER A C 1
ATOM 1730 O O . SER A 1 218 ? -0.678 6.141 32.883 1.00 42.72 218 SER A O 1
ATOM 1732 N N . GLY A 1 219 ? -1.666 4.819 31.389 1.00 44.50 219 GLY A N 1
ATOM 1733 C CA . GLY A 1 219 ? -1.128 3.631 32.057 1.00 44.50 219 GLY A CA 1
ATOM 1734 C C . GLY A 1 219 ? -1.003 2.334 31.269 1.00 44.50 219 GLY A C 1
ATOM 1735 O O . GLY A 1 219 ? -1.405 1.319 31.811 1.00 44.50 219 GLY A O 1
ATOM 1736 N N . VAL A 1 220 ? -0.386 2.307 30.075 1.00 45.97 220 VAL A N 1
ATOM 1737 C CA . VAL A 1 220 ? 0.360 1.118 29.584 1.00 45.97 220 VAL A CA 1
ATOM 1738 C C . VAL A 1 220 ? 1.528 1.531 28.666 1.00 45.97 220 VAL A C 1
ATOM 1740 O O . VAL A 1 220 ? 1.330 2.181 27.646 1.00 45.97 220 VAL A O 1
ATOM 1743 N N . LYS A 1 221 ? 2.734 1.114 29.089 1.00 51.91 221 LYS A N 1
ATOM 1744 C CA . LYS A 1 221 ? 4.030 0.876 28.407 1.00 51.91 221 LYS A CA 1
ATOM 1745 C C . LYS A 1 221 ? 4.205 1.345 26.952 1.00 51.91 221 LYS A C 1
ATOM 1747 O O . LYS A 1 221 ? 3.520 0.857 26.064 1.00 51.91 221 LYS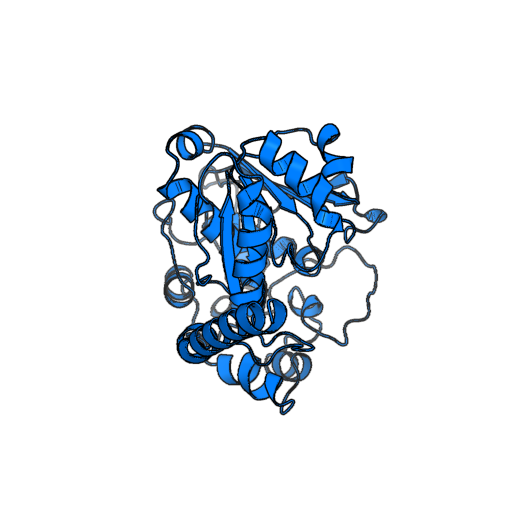 A O 1
ATOM 1752 N N . VAL A 1 222 ? 5.240 2.177 26.750 1.00 52.94 222 VAL A N 1
ATOM 1753 C CA . VAL A 1 222 ? 5.945 2.532 25.493 1.00 52.94 222 VAL A CA 1
ATOM 1754 C C . VAL A 1 222 ? 5.351 1.864 24.246 1.00 52.94 222 VAL A C 1
ATOM 1756 O O . VAL A 1 222 ? 5.820 0.812 23.796 1.00 52.94 222 VAL A O 1
ATOM 1759 N N . ARG A 1 223 ? 4.299 2.479 23.696 1.00 68.88 223 ARG A N 1
ATOM 1760 C CA . ARG A 1 223 ? 3.856 2.174 22.337 1.00 68.88 223 ARG A CA 1
ATOM 1761 C C . ARG A 1 223 ? 4.946 2.625 21.366 1.00 68.88 223 ARG A C 1
ATOM 1763 O O . ARG A 1 223 ? 5.677 3.577 21.643 1.00 68.88 223 ARG A O 1
ATOM 1770 N N . GLY A 1 224 ? 5.055 1.918 20.243 1.00 81.19 224 GLY A N 1
ATOM 1771 C CA . GLY A 1 224 ? 5.735 2.475 19.080 1.00 81.19 224 GLY A CA 1
ATOM 1772 C C . GLY A 1 224 ? 5.061 3.781 18.641 1.00 81.19 224 GLY A C 1
ATOM 1773 O O . GLY A 1 224 ? 4.000 4.150 19.148 1.00 81.19 224 GLY A O 1
ATOM 1774 N N . ARG A 1 225 ? 5.675 4.484 17.698 1.00 92.38 225 ARG A N 1
ATOM 1775 C CA . ARG A 1 225 ? 5.124 5.703 17.092 1.00 92.38 225 ARG A CA 1
ATOM 1776 C C . ARG A 1 225 ? 5.165 5.540 15.587 1.00 92.38 225 ARG A C 1
ATOM 1778 O O . ARG A 1 225 ? 6.153 5.018 15.084 1.00 92.38 225 ARG A O 1
ATOM 1785 N N . VAL A 1 226 ? 4.145 6.011 14.882 1.00 95.19 226 VAL A N 1
ATOM 1786 C CA . VAL A 1 226 ? 4.152 6.070 13.418 1.00 95.19 226 VAL A CA 1
ATOM 1787 C C . VAL A 1 226 ? 3.993 7.527 12.998 1.00 95.19 226 VAL A C 1
ATOM 1789 O O . VAL A 1 226 ? 3.018 8.176 13.370 1.00 95.19 226 VAL A O 1
ATOM 1792 N N . THR A 1 227 ? 4.961 8.053 12.252 1.00 96.62 227 THR A N 1
ATOM 1793 C CA . THR A 1 227 ? 4.944 9.420 11.714 1.00 96.62 227 THR A CA 1
ATOM 1794 C C . THR A 1 227 ? 5.048 9.390 10.200 1.00 96.62 227 THR A C 1
ATOM 1796 O O . THR A 1 227 ? 5.971 8.778 9.667 1.00 96.62 227 THR A O 1
ATOM 1799 N N . ILE A 1 228 ? 4.166 10.100 9.501 1.00 97.75 228 ILE A N 1
ATOM 1800 C CA . ILE A 1 228 ? 4.233 10.263 8.042 1.00 97.75 228 ILE A CA 1
ATOM 1801 C C . ILE A 1 228 ? 4.538 11.719 7.716 1.00 97.75 228 ILE A C 1
ATOM 1803 O O . ILE A 1 228 ? 3.867 12.601 8.243 1.00 97.75 228 ILE A O 1
ATOM 1807 N N . LYS A 1 229 ? 5.503 11.982 6.836 1.00 97.69 229 LYS A N 1
ATOM 1808 C CA . LYS A 1 229 ? 5.754 13.308 6.259 1.00 97.69 229 LYS A CA 1
ATOM 1809 C C . LYS A 1 229 ? 5.586 13.246 4.747 1.00 97.69 229 LYS A C 1
ATOM 1811 O O . LYS A 1 229 ? 6.007 12.285 4.112 1.00 97.69 229 LYS A O 1
ATOM 1816 N N . LEU A 1 230 ? 4.914 14.242 4.184 1.00 98.00 230 LEU A N 1
ATOM 1817 C CA . LEU A 1 230 ? 4.540 14.265 2.773 1.00 98.00 230 LEU A CA 1
ATOM 1818 C C . LEU A 1 230 ? 5.443 15.215 1.993 1.00 98.00 230 LEU A C 1
ATOM 1820 O O . LEU A 1 230 ? 5.646 16.354 2.409 1.00 98.00 230 LEU A O 1
ATOM 1824 N N . TRP A 1 231 ? 5.922 14.763 0.839 1.00 97.94 231 TRP A N 1
ATOM 1825 C CA . TRP A 1 231 ? 6.817 15.525 -0.023 1.00 97.94 231 TRP A CA 1
ATOM 1826 C C . TRP A 1 231 ? 6.341 15.490 -1.468 1.00 97.94 231 TRP A C 1
ATOM 1828 O O . TRP A 1 231 ? 6.277 14.437 -2.107 1.00 97.94 231 TRP A O 1
ATOM 1838 N N . ARG A 1 232 ? 6.032 16.665 -2.006 1.00 97.94 232 ARG A N 1
ATOM 1839 C CA . ARG A 1 232 ? 5.616 16.831 -3.394 1.00 97.94 232 ARG A CA 1
ATOM 1840 C C . ARG A 1 232 ? 6.819 16.892 -4.323 1.00 97.94 232 ARG A C 1
ATOM 1842 O O . ARG A 1 232 ? 7.618 17.816 -4.248 1.00 97.94 232 ARG A O 1
ATOM 1849 N N . GLY A 1 233 ? 6.896 15.981 -5.281 1.00 97.12 233 GLY A N 1
ATOM 1850 C CA . GLY A 1 233 ? 7.917 16.012 -6.333 1.00 97.12 233 GLY A CA 1
ATOM 1851 C C . GLY A 1 233 ? 8.624 14.680 -6.515 1.00 97.12 233 GLY A C 1
ATOM 1852 O O . GLY A 1 233 ? 8.243 13.673 -5.916 1.00 97.12 233 GLY A O 1
ATOM 1853 N N . LEU A 1 234 ? 9.633 14.662 -7.383 1.00 97.38 234 LEU A N 1
ATOM 1854 C CA . LEU A 1 234 ? 10.375 13.443 -7.678 1.00 97.38 234 LEU A CA 1
ATOM 1855 C C . LEU A 1 234 ? 11.431 13.189 -6.600 1.00 97.38 234 LEU A C 1
ATOM 1857 O O . LEU A 1 234 ? 12.086 14.107 -6.108 1.00 97.38 234 LEU A O 1
ATOM 1861 N N . TYR A 1 235 ? 11.638 11.917 -6.261 1.00 97.88 235 TYR A N 1
ATOM 1862 C CA . TYR A 1 235 ? 12.557 11.529 -5.190 1.00 97.88 235 TYR A CA 1
ATOM 1863 C C . TYR A 1 235 ? 13.976 12.082 -5.371 1.00 97.88 235 TYR A C 1
ATOM 1865 O O . TYR A 1 235 ? 14.556 12.624 -4.437 1.00 97.88 235 TYR A O 1
ATOM 1873 N N . HIS A 1 236 ? 14.517 11.997 -6.586 1.00 97.12 236 HIS A N 1
ATOM 1874 C CA . HIS A 1 236 ? 15.861 12.481 -6.903 1.00 97.12 236 HIS A CA 1
ATOM 1875 C C . HIS A 1 236 ? 16.015 14.007 -6.852 1.00 97.12 236 HIS A C 1
ATOM 1877 O O . HIS A 1 236 ? 17.142 14.487 -6.804 1.00 97.12 236 HIS A O 1
ATOM 1883 N N . GLU A 1 237 ? 14.913 14.757 -6.856 1.00 96.69 237 GLU A N 1
ATOM 1884 C CA . GLU A 1 237 ? 14.914 16.216 -6.710 1.00 96.69 237 GLU A CA 1
ATOM 1885 C C . GLU A 1 237 ? 14.809 16.614 -5.236 1.00 96.69 237 GLU A C 1
ATOM 1887 O O . GLU A 1 237 ? 15.492 17.534 -4.800 1.00 96.69 237 GLU A O 1
ATOM 1892 N N . ARG A 1 238 ? 13.989 15.890 -4.460 1.00 96.12 238 ARG A N 1
ATOM 1893 C CA . ARG A 1 238 ? 13.737 16.195 -3.042 1.00 96.12 238 ARG A CA 1
ATOM 1894 C C . ARG A 1 238 ? 14.760 15.579 -2.084 1.00 96.12 238 ARG A C 1
ATOM 1896 O O . ARG A 1 238 ? 14.817 15.989 -0.933 1.00 96.12 238 ARG A O 1
ATOM 1903 N N . TYR A 1 239 ? 15.571 14.606 -2.514 1.00 95.69 239 TYR A N 1
ATOM 1904 C CA . TYR A 1 239 ? 16.430 13.816 -1.615 1.00 95.69 239 TYR A CA 1
ATOM 1905 C C . TYR A 1 239 ? 17.344 14.652 -0.710 1.00 95.69 239 TYR A C 1
ATOM 1907 O O . TYR A 1 239 ? 17.527 14.307 0.453 1.00 95.69 239 TYR A O 1
ATOM 1915 N N . SER A 1 240 ? 17.896 15.761 -1.211 1.00 93.81 240 SER A N 1
ATOM 1916 C CA . SER A 1 240 ? 18.758 16.651 -0.418 1.00 93.81 240 SER A CA 1
ATOM 1917 C C . SER A 1 240 ? 18.021 17.441 0.666 1.00 93.81 240 SER A C 1
ATOM 1919 O O . SER A 1 240 ? 18.668 18.009 1.540 1.00 93.81 240 SER A O 1
ATOM 1921 N N . GLU A 1 241 ? 16.693 17.518 0.595 1.00 94.06 241 GLU A N 1
ATOM 1922 C CA . GLU A 1 241 ? 15.837 18.187 1.581 1.00 94.06 241 GLU A CA 1
ATOM 1923 C C . GLU A 1 241 ? 15.356 17.232 2.684 1.00 94.06 241 GLU A C 1
ATOM 1925 O O . GLU A 1 241 ? 14.806 17.684 3.689 1.00 94.06 241 GLU A O 1
ATOM 1930 N N . LEU A 1 242 ? 15.542 15.920 2.505 1.00 94.25 242 LEU A N 1
ATOM 1931 C CA . LEU A 1 242 ? 15.121 14.913 3.473 1.00 94.25 242 LEU A CA 1
ATOM 1932 C C . LEU A 1 242 ? 16.071 14.924 4.676 1.00 94.25 242 LEU A C 1
ATOM 1934 O O . LEU A 1 242 ? 17.292 14.858 4.536 1.00 94.25 242 LEU A O 1
ATOM 1938 N N . GLU A 1 243 ? 15.498 15.015 5.875 1.00 85.94 243 GLU A N 1
ATOM 1939 C CA . GLU A 1 243 ? 16.247 15.222 7.123 1.00 85.94 243 GLU A CA 1
ATOM 1940 C C . GLU A 1 243 ? 17.061 13.989 7.537 1.00 85.94 243 GLU A C 1
ATOM 1942 O O . GLU A 1 243 ? 18.102 14.107 8.187 1.00 85.94 243 GLU A O 1
ATOM 1947 N N . THR A 1 244 ? 16.593 12.798 7.162 1.00 88.31 244 THR A N 1
ATOM 1948 C CA . THR A 1 244 ? 17.188 11.523 7.562 1.00 88.31 244 THR A CA 1
ATOM 1949 C C . THR A 1 244 ? 17.401 10.614 6.368 1.00 88.31 244 THR A C 1
ATOM 1951 O O . THR A 1 244 ? 16.572 10.539 5.470 1.00 88.31 244 THR A O 1
ATOM 1954 N N . SER A 1 245 ? 18.511 9.876 6.373 1.00 93.06 245 SER A N 1
ATOM 1955 C CA . SER A 1 245 ? 18.692 8.786 5.416 1.00 93.06 245 SER A CA 1
ATOM 1956 C C . SER A 1 245 ? 17.736 7.630 5.739 1.00 93.06 245 SER A C 1
ATOM 1958 O O . SER A 1 245 ? 17.540 7.316 6.919 1.00 93.06 245 SER A O 1
ATOM 1960 N N . PRO A 1 246 ? 17.168 6.964 4.719 1.00 96.94 246 PRO A N 1
ATOM 1961 C CA . PRO A 1 246 ? 16.263 5.850 4.939 1.00 96.94 246 PRO A CA 1
ATOM 1962 C C . PRO A 1 246 ? 17.027 4.614 5.402 1.00 96.94 246 PRO A C 1
ATOM 1964 O O . PRO A 1 246 ? 18.149 4.357 4.964 1.00 96.94 246 PRO A O 1
ATOM 1967 N N . HIS A 1 247 ? 16.380 3.789 6.222 1.00 97.06 247 HIS A N 1
ATOM 1968 C CA . HIS A 1 247 ? 16.850 2.430 6.491 1.00 97.06 247 HIS A CA 1
ATOM 1969 C C . HIS A 1 247 ? 16.485 1.485 5.348 1.00 97.06 247 HIS A C 1
ATOM 1971 O O . HIS A 1 247 ? 17.229 0.545 5.077 1.00 97.06 247 HIS A O 1
ATOM 1977 N N . PHE A 1 248 ? 15.350 1.728 4.688 1.00 97.56 248 PHE A N 1
ATOM 1978 C CA . PHE A 1 248 ? 15.017 1.116 3.409 1.00 97.56 248 PHE A CA 1
ATOM 1979 C C . PHE A 1 248 ? 14.080 1.996 2.580 1.00 97.56 248 PHE A C 1
ATOM 1981 O O . PHE A 1 248 ? 13.421 2.904 3.095 1.00 97.56 248 PHE A O 1
ATOM 1988 N N . ILE A 1 249 ? 14.047 1.719 1.282 1.00 98.56 249 ILE A N 1
ATOM 1989 C CA . ILE A 1 249 ? 13.207 2.402 0.301 1.00 98.56 249 ILE A CA 1
ATOM 1990 C C . ILE A 1 249 ? 12.104 1.438 -0.137 1.00 98.56 249 ILE A C 1
ATOM 1992 O O . ILE A 1 249 ? 12.371 0.265 -0.403 1.00 98.56 249 ILE A O 1
ATOM 1996 N N . PHE A 1 250 ? 10.871 1.925 -0.218 1.00 98.69 250 PHE A N 1
ATOM 1997 C CA . PHE A 1 250 ? 9.728 1.160 -0.699 1.00 98.69 250 PHE A CA 1
ATOM 1998 C C . PHE A 1 250 ? 9.022 1.915 -1.823 1.00 98.69 250 PHE A C 1
ATOM 2000 O O . PHE A 1 250 ? 8.693 3.087 -1.669 1.00 98.69 250 PHE A O 1
ATOM 2007 N N . ALA A 1 251 ? 8.801 1.253 -2.952 1.00 98.31 251 ALA A N 1
ATOM 2008 C CA . ALA A 1 251 ? 8.155 1.836 -4.124 1.00 98.31 251 ALA A CA 1
ATOM 2009 C C . ALA A 1 251 ? 7.062 0.882 -4.630 1.00 98.31 251 ALA A C 1
ATOM 2011 O O . ALA A 1 251 ? 7.362 -0.055 -5.380 1.00 98.31 251 ALA A O 1
ATOM 2012 N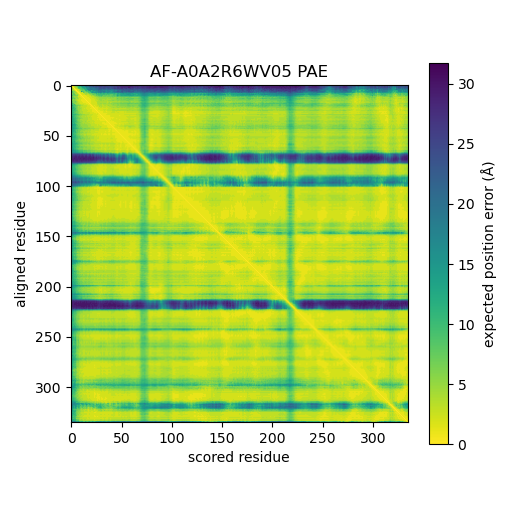 N . PRO A 1 252 ? 5.810 1.059 -4.183 1.00 97.62 252 PRO A N 1
ATOM 2013 C CA . PRO A 1 252 ? 4.721 0.210 -4.617 1.00 97.62 252 PRO A CA 1
ATOM 2014 C C . PRO A 1 252 ? 4.286 0.540 -6.042 1.00 97.62 252 PRO A C 1
ATOM 2016 O O . PRO A 1 252 ? 4.327 1.695 -6.455 1.00 97.62 252 PRO A O 1
ATOM 2019 N N . ASN A 1 253 ? 3.854 -0.484 -6.779 1.00 96.31 253 ASN A N 1
ATOM 2020 C CA . ASN A 1 253 ? 3.349 -0.395 -8.149 1.00 96.31 253 ASN A CA 1
ATOM 2021 C C . ASN A 1 253 ? 4.227 0.490 -9.051 1.00 96.31 253 ASN A C 1
ATOM 2023 O O . ASN A 1 253 ? 3.732 1.319 -9.812 1.00 96.31 253 ASN A O 1
ATOM 2027 N N . ALA A 1 254 ? 5.548 0.338 -8.928 1.00 95.00 254 ALA A N 1
ATOM 2028 C CA . ALA A 1 254 ? 6.502 1.333 -9.399 1.00 95.00 254 ALA A CA 1
ATOM 2029 C C . ALA A 1 254 ? 6.504 1.487 -10.926 1.00 95.00 254 ALA A C 1
ATOM 2031 O O . ALA A 1 254 ? 6.817 2.564 -11.435 1.00 95.00 254 ALA A O 1
ATOM 2032 N N . GLY A 1 255 ? 6.199 0.419 -11.672 1.00 93.50 255 GLY A N 1
ATOM 2033 C CA . GLY A 1 255 ? 6.189 0.453 -13.132 1.00 93.50 255 GLY A CA 1
ATOM 2034 C C . GLY A 1 255 ? 7.549 0.842 -13.717 1.00 93.50 255 GLY A C 1
ATOM 2035 O O . GLY A 1 255 ? 7.611 1.579 -14.701 1.00 93.50 255 GLY A O 1
ATOM 2036 N N . LEU A 1 256 ? 8.657 0.385 -13.113 1.00 94.06 256 LEU A N 1
ATOM 2037 C CA . LEU A 1 256 ? 10.015 0.816 -13.492 1.00 94.06 256 LEU A CA 1
ATOM 2038 C C . LEU A 1 256 ? 10.312 0.590 -14.981 1.00 94.06 256 LEU A C 1
ATOM 2040 O O . LEU A 1 256 ? 10.969 1.414 -15.612 1.00 94.06 256 LEU A O 1
ATOM 2044 N N . ALA A 1 257 ? 9.820 -0.519 -15.540 1.00 90.62 257 ALA A N 1
ATOM 2045 C CA . ALA A 1 257 ? 9.984 -0.839 -16.955 1.00 90.62 257 ALA A CA 1
ATOM 2046 C C . ALA A 1 257 ? 9.109 0.030 -17.875 1.00 90.62 257 ALA A C 1
ATOM 2048 O O . ALA A 1 257 ? 9.458 0.234 -19.036 1.00 90.62 257 ALA A O 1
ATOM 2049 N N . ALA A 1 258 ? 7.987 0.545 -17.367 1.00 89.81 258 ALA A N 1
ATOM 2050 C CA . ALA A 1 258 ? 7.028 1.336 -18.133 1.00 89.81 258 ALA A CA 1
ATOM 2051 C C . ALA A 1 258 ? 7.370 2.834 -18.152 1.00 89.81 258 ALA A C 1
ATOM 2053 O O . ALA A 1 258 ? 7.060 3.521 -19.126 1.00 89.81 258 ALA A O 1
ATOM 2054 N N . PHE A 1 259 ? 8.024 3.349 -17.105 1.00 91.44 259 PHE A N 1
ATOM 2055 C CA . PHE A 1 259 ? 8.240 4.786 -16.923 1.00 91.44 259 PHE A CA 1
ATOM 2056 C C . PHE A 1 259 ? 9.735 5.156 -16.884 1.00 91.44 259 PHE A C 1
ATOM 2058 O O . PHE A 1 259 ? 10.373 5.092 -15.830 1.00 91.44 259 PHE A O 1
ATOM 2065 N N . PRO A 1 260 ? 10.310 5.653 -18.001 1.00 89.31 260 PRO A N 1
ATOM 2066 C CA . PRO A 1 260 ? 11.708 6.095 -18.058 1.00 89.31 260 PRO A CA 1
ATOM 2067 C C . PRO A 1 260 ? 12.068 7.218 -17.072 1.00 89.31 260 PRO A C 1
ATOM 2069 O O . PRO A 1 260 ? 13.243 7.406 -16.755 1.00 89.31 260 PRO A O 1
ATOM 2072 N N . SER A 1 261 ? 11.073 7.948 -16.558 1.00 91.00 261 SER A N 1
ATOM 2073 C CA . SER A 1 261 ? 11.239 8.965 -15.510 1.00 91.00 261 SER A CA 1
ATOM 2074 C C . SER A 1 261 ? 11.846 8.411 -14.215 1.00 91.00 261 SER A C 1
ATOM 2076 O O . SER A 1 261 ? 12.393 9.184 -13.428 1.00 91.00 261 SER A O 1
ATOM 2078 N N . TRP A 1 262 ? 11.840 7.089 -14.006 1.00 95.25 262 TRP A N 1
ATOM 2079 C CA . TRP A 1 262 ? 12.533 6.450 -12.886 1.00 95.25 262 TRP A CA 1
ATOM 2080 C C . TRP A 1 262 ? 14.056 6.495 -12.980 1.00 95.25 262 TRP A C 1
ATOM 2082 O O . TRP A 1 262 ? 14.711 6.344 -11.952 1.00 95.25 262 TRP A O 1
ATOM 2092 N N . GLN A 1 263 ? 14.655 6.707 -14.157 1.00 94.25 263 GLN A N 1
ATOM 2093 C CA . GLN A 1 263 ? 16.109 6.578 -14.323 1.00 94.25 263 GLN A CA 1
ATOM 2094 C C . GLN A 1 263 ? 16.939 7.419 -13.332 1.00 94.25 263 GLN A C 1
ATOM 2096 O O . GLN A 1 263 ? 17.864 6.861 -12.735 1.00 94.25 263 GLN A O 1
ATOM 2101 N N . PRO A 1 264 ? 16.657 8.718 -13.095 1.00 96.25 264 PRO A N 1
ATOM 2102 C CA . PRO A 1 264 ? 17.421 9.491 -12.117 1.00 96.25 264 PRO A CA 1
ATOM 2103 C C . PRO A 1 264 ? 17.194 9.000 -10.678 1.00 96.25 264 PRO A C 1
ATOM 2105 O O . PRO A 1 264 ? 18.150 8.895 -9.911 1.00 96.25 264 PRO A O 1
ATOM 2108 N N . THR A 1 265 ? 15.960 8.610 -10.335 1.00 96.88 265 THR A N 1
ATOM 2109 C CA . THR A 1 265 ? 15.614 7.994 -9.041 1.00 96.88 265 THR A CA 1
ATOM 2110 C C . THR A 1 265 ? 16.381 6.690 -8.817 1.00 96.88 265 THR A C 1
ATOM 2112 O O . THR A 1 265 ? 16.962 6.495 -7.754 1.00 96.88 265 THR A O 1
ATOM 2115 N N . LEU A 1 266 ? 16.449 5.815 -9.821 1.00 95.44 266 LEU A N 1
ATOM 2116 C CA . LEU A 1 266 ? 17.156 4.538 -9.735 1.00 95.44 266 LEU A CA 1
ATOM 2117 C C . LEU A 1 266 ? 18.661 4.729 -9.558 1.00 95.44 266 LEU A C 1
ATOM 2119 O O . LEU A 1 266 ? 19.260 4.052 -8.728 1.00 95.44 266 LEU A O 1
ATOM 2123 N N . ARG A 1 267 ? 19.276 5.685 -10.268 1.00 94.81 267 ARG A N 1
ATOM 2124 C CA . ARG A 1 267 ? 20.697 6.021 -10.057 1.00 94.81 267 ARG A CA 1
ATOM 2125 C C . ARG A 1 267 ? 20.960 6.449 -8.615 1.00 94.81 267 ARG A C 1
ATOM 2127 O O . ARG A 1 267 ? 21.944 6.008 -8.026 1.00 94.81 267 ARG A O 1
ATOM 2134 N N . LEU A 1 268 ? 20.071 7.261 -8.044 1.00 95.88 268 LEU A N 1
ATOM 2135 C CA . LEU A 1 268 ? 20.169 7.678 -6.650 1.00 95.88 268 LEU A CA 1
ATOM 2136 C C . LEU A 1 268 ? 20.039 6.484 -5.689 1.00 95.88 268 LEU A C 1
ATOM 2138 O O . LEU A 1 268 ? 20.898 6.318 -4.825 1.00 95.88 268 LEU A O 1
ATOM 2142 N N . ILE A 1 269 ? 19.032 5.624 -5.875 1.00 95.56 269 ILE A N 1
ATOM 2143 C CA . ILE A 1 269 ? 18.824 4.410 -5.064 1.00 95.56 269 ILE A CA 1
ATOM 2144 C C . ILE A 1 269 ? 20.050 3.487 -5.120 1.00 95.56 269 ILE A C 1
ATOM 2146 O O . ILE A 1 269 ? 20.538 3.038 -4.089 1.00 95.56 269 ILE A O 1
ATOM 2150 N N . LEU A 1 270 ? 20.594 3.227 -6.309 1.00 93.88 270 LEU A N 1
ATOM 2151 C CA . LEU A 1 270 ? 21.788 2.390 -6.473 1.00 93.88 270 LEU A CA 1
ATOM 2152 C C . LEU A 1 270 ? 23.021 3.013 -5.799 1.00 93.88 270 LEU A C 1
ATOM 2154 O O . LEU A 1 270 ? 23.834 2.310 -5.201 1.00 93.88 270 LEU A O 1
ATOM 2158 N N . SER A 1 271 ? 23.153 4.342 -5.852 1.00 92.88 271 SER A N 1
ATOM 2159 C CA . SER A 1 271 ? 24.272 5.048 -5.218 1.00 92.88 271 SER A CA 1
ATOM 2160 C C . SER A 1 271 ? 24.198 5.073 -3.688 1.00 92.88 271 SER A C 1
ATOM 2162 O O . SER A 1 271 ? 25.244 5.069 -3.038 1.00 92.88 271 SER A O 1
ATOM 2164 N N . SER A 1 272 ? 22.991 5.066 -3.106 1.00 91.75 272 SER A N 1
ATOM 2165 C CA . SER A 1 272 ? 22.803 5.123 -1.651 1.00 91.75 272 SER A CA 1
ATOM 2166 C C . SER A 1 272 ? 23.140 3.803 -0.958 1.00 91.75 272 SER A C 1
ATOM 2168 O O . SER A 1 272 ? 23.437 3.809 0.235 1.00 91.75 272 SER A O 1
ATOM 2170 N N . LYS A 1 273 ? 23.117 2.680 -1.698 1.00 89.69 273 LYS A N 1
ATOM 2171 C CA . LYS A 1 273 ? 23.313 1.312 -1.177 1.00 89.69 273 LYS A CA 1
ATOM 2172 C C . LYS A 1 273 ? 22.352 0.957 -0.036 1.00 89.69 273 LYS A C 1
ATOM 2174 O O . LYS A 1 273 ? 22.648 0.096 0.790 1.00 89.69 273 LYS A O 1
ATOM 2179 N N . VAL A 1 274 ? 21.215 1.642 0.018 1.00 93.19 274 VAL A N 1
ATOM 2180 C CA . VAL A 1 274 ? 20.126 1.338 0.941 1.00 93.19 274 VAL A CA 1
ATOM 2181 C C . VAL A 1 274 ? 19.252 0.255 0.297 1.00 93.19 274 VAL A C 1
ATOM 2183 O O . VAL A 1 274 ? 18.957 0.381 -0.900 1.00 93.19 274 VAL A O 1
ATOM 2186 N N . PRO A 1 275 ? 18.815 -0.775 1.050 1.00 95.88 275 PRO A N 1
ATOM 2187 C CA . PRO A 1 275 ? 17.896 -1.782 0.536 1.00 95.88 275 PRO A CA 1
ATOM 2188 C C . PRO A 1 275 ? 16.639 -1.135 -0.042 1.00 95.88 275 PRO A C 1
ATOM 2190 O O . PRO A 1 275 ? 16.034 -0.264 0.592 1.00 95.88 275 PRO A O 1
ATOM 2193 N N . ALA A 1 276 ? 16.236 -1.561 -1.235 1.00 97.25 276 ALA A N 1
ATOM 2194 C CA . ALA A 1 276 ? 15.043 -1.050 -1.895 1.00 97.25 276 ALA A CA 1
ATOM 2195 C C . ALA A 1 276 ? 14.138 -2.199 -2.339 1.00 97.25 276 ALA A C 1
ATOM 2197 O O . ALA A 1 276 ? 14.591 -3.112 -3.031 1.00 97.25 276 ALA A O 1
ATOM 2198 N N . ILE A 1 277 ? 12.865 -2.138 -1.945 1.00 98.25 277 ILE A N 1
ATOM 2199 C CA . ILE A 1 277 ? 11.823 -3.094 -2.331 1.00 98.25 277 ILE A CA 1
ATOM 2200 C C . ILE A 1 277 ? 10.812 -2.389 -3.226 1.00 98.25 277 ILE A C 1
ATOM 2202 O O . ILE A 1 277 ? 10.315 -1.309 -2.903 1.00 98.25 277 ILE A O 1
ATOM 2206 N N . PHE A 1 278 ? 10.489 -3.033 -4.337 1.00 98.31 278 PHE A N 1
ATOM 2207 C CA . PHE A 1 278 ? 9.535 -2.550 -5.323 1.00 98.31 278 PHE A CA 1
ATOM 2208 C C . PHE A 1 278 ? 8.390 -3.542 -5.433 1.00 98.31 278 PHE A C 1
ATOM 2210 O O . PHE A 1 278 ? 8.605 -4.743 -5.244 1.00 98.31 278 PHE A O 1
ATOM 2217 N N . THR A 1 279 ? 7.199 -3.060 -5.778 1.00 98.25 279 THR A N 1
ATOM 2218 C CA . THR A 1 279 ? 6.104 -3.932 -6.213 1.00 98.25 279 THR A CA 1
ATOM 2219 C C . THR A 1 279 ? 5.612 -3.554 -7.602 1.00 98.25 279 THR A C 1
ATOM 2221 O O . THR A 1 279 ? 5.832 -2.434 -8.067 1.00 98.25 279 THR A O 1
ATOM 2224 N N . ASP A 1 280 ? 4.958 -4.500 -8.268 1.00 96.62 280 ASP A N 1
ATOM 2225 C CA . ASP A 1 280 ? 4.302 -4.290 -9.551 1.00 96.62 280 ASP A CA 1
ATOM 2226 C C . ASP A 1 280 ? 3.009 -5.113 -9.662 1.00 96.62 280 ASP A C 1
ATOM 2228 O O . ASP A 1 280 ? 2.748 -6.036 -8.877 1.00 96.62 280 ASP A O 1
ATOM 2232 N N . TYR A 1 281 ? 2.190 -4.756 -10.645 1.00 94.62 281 TYR A N 1
ATOM 2233 C CA . TYR A 1 281 ? 0.829 -5.250 -10.807 1.00 94.62 281 TYR A CA 1
ATOM 2234 C C . TYR A 1 281 ? 0.750 -6.712 -11.255 1.00 94.62 281 TYR A C 1
ATOM 2236 O O . TYR A 1 281 ? -0.201 -7.409 -10.906 1.00 94.62 281 TYR A O 1
ATOM 2244 N N . CYS A 1 282 ? 1.735 -7.192 -12.011 1.00 93.81 282 CYS A N 1
ATOM 2245 C CA . CYS A 1 282 ? 1.807 -8.567 -12.499 1.00 93.81 282 CYS A CA 1
ATOM 2246 C C . CYS A 1 282 ? 3.260 -9.065 -12.535 1.00 93.81 282 CYS A C 1
ATOM 2248 O O . CYS A 1 282 ? 4.205 -8.274 -12.468 1.00 93.81 282 CYS A O 1
ATOM 2250 N N . GLU A 1 283 ? 3.439 -10.386 -12.644 1.00 94.94 283 GLU A N 1
ATOM 2251 C CA . GLU A 1 283 ? 4.770 -11.011 -12.629 1.00 94.94 283 GLU A CA 1
ATOM 2252 C C . GLU A 1 283 ? 5.644 -10.486 -13.773 1.00 94.94 283 GLU A C 1
ATOM 2254 O O . GLU A 1 283 ? 6.822 -10.202 -13.583 1.00 94.94 283 GLU A O 1
ATOM 2259 N N . GLU A 1 284 ? 5.035 -10.285 -14.943 1.00 93.62 284 GLU A N 1
ATOM 2260 C CA . GLU A 1 284 ? 5.698 -9.763 -16.131 1.00 93.62 284 GLU A CA 1
ATOM 2261 C C . GLU A 1 284 ? 6.321 -8.388 -15.908 1.00 93.62 284 GLU A C 1
ATOM 2263 O O . GLU A 1 284 ? 7.490 -8.177 -16.232 1.00 93.62 284 GLU A O 1
ATOM 2268 N N . ALA A 1 285 ? 5.550 -7.458 -15.348 1.00 93.56 285 ALA A N 1
ATOM 2269 C CA . ALA A 1 285 ? 6.012 -6.100 -15.113 1.00 93.56 285 ALA A CA 1
ATOM 2270 C C . ALA A 1 285 ? 7.155 -6.079 -14.087 1.00 93.56 285 ALA A C 1
ATOM 2272 O O . ALA A 1 285 ? 8.174 -5.425 -14.320 1.00 93.56 285 ALA A O 1
ATOM 2273 N N . ALA A 1 286 ? 7.044 -6.876 -13.017 1.00 95.56 286 ALA A N 1
ATOM 2274 C CA . ALA A 1 286 ? 8.099 -7.034 -12.018 1.00 95.56 286 ALA A CA 1
ATOM 2275 C C . ALA A 1 286 ? 9.381 -7.656 -12.607 1.00 95.56 286 ALA A C 1
ATOM 2277 O O . ALA A 1 286 ? 10.485 -7.184 -12.331 1.00 95.56 286 ALA A O 1
ATOM 2278 N N . ASP A 1 287 ? 9.251 -8.672 -13.464 1.00 94.38 287 ASP A N 1
ATOM 2279 C CA . ASP A 1 287 ? 10.376 -9.304 -14.161 1.00 94.38 287 ASP A CA 1
ATOM 2280 C C . ASP A 1 287 ? 11.096 -8.325 -15.091 1.00 94.38 287 ASP A C 1
ATOM 2282 O O . ASP A 1 287 ? 12.329 -8.237 -15.082 1.00 94.38 287 ASP A O 1
ATOM 2286 N N . LEU A 1 288 ? 10.342 -7.590 -15.912 1.00 93.81 288 LEU A N 1
ATOM 2287 C CA . LEU A 1 288 ? 10.896 -6.588 -16.821 1.00 93.81 288 LEU A CA 1
ATOM 2288 C C . LEU A 1 288 ? 11.569 -5.458 -16.038 1.00 93.81 288 LEU A C 1
ATOM 2290 O O . LEU A 1 288 ? 12.674 -5.038 -16.391 1.00 93.81 288 LEU A O 1
ATOM 2294 N N . ALA A 1 289 ? 10.949 -5.012 -14.944 1.00 94.75 289 ALA A N 1
ATOM 2295 C CA . ALA A 1 289 ? 11.515 -4.021 -14.041 1.00 94.75 289 ALA A CA 1
ATOM 2296 C C . ALA A 1 289 ? 12.858 -4.504 -13.481 1.00 94.75 289 ALA A C 1
ATOM 2298 O O . ALA A 1 289 ? 13.876 -3.833 -13.667 1.00 94.75 289 ALA A O 1
ATOM 2299 N N . LEU A 1 290 ? 12.907 -5.701 -12.894 1.00 94.19 290 LEU A N 1
ATOM 2300 C CA . LEU A 1 290 ? 14.138 -6.256 -12.340 1.00 94.19 290 LEU A CA 1
ATOM 2301 C C . LEU A 1 290 ? 15.230 -6.433 -13.411 1.00 94.19 290 LEU A C 1
ATOM 2303 O O . LEU A 1 290 ? 16.387 -6.070 -13.181 1.00 94.19 290 LEU A O 1
ATOM 2307 N N . ARG A 1 291 ? 14.881 -6.924 -14.606 1.00 91.69 291 ARG A N 1
ATOM 2308 C CA . ARG A 1 291 ? 15.815 -7.057 -15.742 1.00 91.69 291 ARG A CA 1
ATOM 2309 C C . ARG A 1 291 ? 16.358 -5.714 -16.217 1.00 91.69 291 ARG A C 1
ATOM 2311 O O . ARG A 1 291 ? 17.524 -5.650 -16.597 1.00 91.69 291 ARG A O 1
ATOM 2318 N N . SER A 1 292 ? 15.549 -4.657 -16.184 1.00 90.12 292 SER A N 1
ATOM 2319 C CA . SER A 1 292 ? 15.972 -3.313 -16.595 1.00 90.12 292 SER A CA 1
ATOM 2320 C C . SER A 1 292 ? 16.982 -2.684 -15.629 1.00 90.12 292 SER A C 1
ATOM 2322 O O . SER A 1 292 ? 17.865 -1.943 -16.061 1.00 90.12 292 SER A O 1
ATOM 2324 N N . VAL A 1 293 ? 16.893 -3.011 -14.334 1.00 89.56 293 VAL A N 1
ATOM 2325 C CA . VAL A 1 293 ? 17.762 -2.445 -13.289 1.00 89.56 293 VAL A CA 1
ATOM 2326 C C . VAL A 1 293 ? 19.012 -3.297 -13.051 1.00 89.56 293 VAL A C 1
ATOM 2328 O O . VAL A 1 293 ? 20.076 -2.750 -12.766 1.00 89.56 293 VAL A O 1
ATOM 2331 N N . SER A 1 294 ? 18.924 -4.619 -13.237 1.00 87.38 294 SER A N 1
ATOM 2332 C CA . SER A 1 294 ? 20.010 -5.573 -12.948 1.00 87.38 294 SER A CA 1
ATOM 2333 C C . SER A 1 294 ? 21.383 -5.203 -13.541 1.00 87.38 294 SER A C 1
ATOM 2335 O O . SER A 1 294 ? 22.368 -5.336 -12.818 1.00 87.38 294 SER A O 1
ATOM 2337 N N . PRO A 1 295 ? 21.513 -4.701 -14.791 1.00 88.56 295 PRO A N 1
ATOM 2338 C CA . PRO A 1 295 ? 22.818 -4.334 -15.353 1.00 88.56 295 PRO A CA 1
ATOM 2339 C C . PRO A 1 295 ? 23.514 -3.167 -14.641 1.00 88.56 295 PRO A C 1
ATOM 2341 O O . PRO A 1 295 ? 24.725 -3.008 -14.777 1.00 88.56 295 PRO A O 1
ATOM 2344 N N . ALA A 1 296 ? 22.758 -2.328 -13.927 1.00 86.31 296 ALA A N 1
ATOM 2345 C CA . ALA A 1 296 ? 23.285 -1.196 -13.170 1.00 86.31 296 ALA A CA 1
ATOM 2346 C C . ALA A 1 296 ? 23.604 -1.556 -11.707 1.00 86.31 296 ALA A C 1
ATOM 2348 O O . ALA A 1 296 ? 24.272 -0.779 -11.022 1.00 86.31 296 ALA A O 1
ATOM 2349 N N . CYS A 1 297 ? 23.151 -2.718 -11.227 1.00 86.19 297 CYS A N 1
ATOM 2350 C CA . CYS A 1 297 ? 23.455 -3.215 -9.891 1.00 86.19 297 CYS A CA 1
ATOM 2351 C C . CYS A 1 297 ? 24.877 -3.789 -9.832 1.00 86.19 297 CYS A C 1
ATOM 2353 O O . CYS A 1 297 ? 25.318 -4.512 -10.723 1.00 86.19 297 CYS A O 1
ATOM 2355 N N . SER A 1 298 ? 25.594 -3.513 -8.742 1.00 82.56 298 SER A N 1
ATOM 2356 C CA . SER A 1 298 ? 26.902 -4.125 -8.467 1.00 82.56 298 SER A CA 1
ATOM 2357 C C . SER A 1 298 ? 26.796 -5.538 -7.880 1.00 82.56 298 SER A C 1
ATOM 2359 O O . SER A 1 298 ? 27.785 -6.272 -7.861 1.00 82.56 298 SER A O 1
ATOM 2361 N N . SER A 1 299 ? 25.611 -5.917 -7.404 1.00 83.56 299 SER A N 1
ATOM 2362 C CA . SER A 1 299 ? 25.273 -7.210 -6.813 1.00 83.56 299 SER A CA 1
ATOM 2363 C C . SER A 1 299 ? 24.019 -7.799 -7.474 1.00 83.56 299 SER A C 1
ATOM 2365 O O . SER A 1 299 ? 23.219 -7.062 -8.058 1.00 83.56 299 SER A O 1
ATOM 2367 N N . PRO A 1 300 ? 23.817 -9.129 -7.390 1.00 86.44 300 PRO A N 1
ATOM 2368 C CA . PRO A 1 300 ? 22.530 -9.738 -7.705 1.00 86.44 300 PRO A CA 1
ATOM 2369 C C . PRO A 1 300 ? 21.395 -9.108 -6.879 1.00 86.44 300 PRO A C 1
ATOM 2371 O O . PRO A 1 300 ? 21.660 -8.579 -5.796 1.00 86.44 300 PRO A O 1
ATOM 2374 N N . PRO A 1 301 ? 20.137 -9.194 -7.344 1.00 87.94 301 PRO A N 1
ATOM 2375 C CA . PRO A 1 301 ? 18.996 -8.739 -6.558 1.00 87.94 301 PRO A CA 1
ATOM 2376 C C . PRO A 1 301 ? 18.974 -9.383 -5.172 1.00 87.94 301 PRO A C 1
ATOM 2378 O O . PRO A 1 301 ? 19.220 -10.583 -5.026 1.00 87.94 301 PRO A O 1
ATOM 2381 N N . THR A 1 302 ? 18.637 -8.588 -4.158 1.00 90.19 302 THR A N 1
ATOM 2382 C CA . THR A 1 302 ? 18.471 -9.074 -2.782 1.00 90.19 302 THR A CA 1
ATOM 2383 C C . THR A 1 302 ? 17.261 -9.989 -2.660 1.00 90.19 302 THR A C 1
ATOM 2385 O O . THR A 1 302 ? 17.286 -10.949 -1.888 1.00 90.19 302 THR A O 1
ATOM 2388 N N . HIS A 1 303 ? 16.231 -9.739 -3.471 1.00 92.12 303 HIS A N 1
ATOM 2389 C CA . HIS A 1 303 ? 15.047 -10.580 -3.579 1.00 92.12 303 HIS A CA 1
ATOM 2390 C C . HIS A 1 303 ? 14.627 -10.703 -5.046 1.00 92.12 303 HIS A C 1
ATOM 2392 O O . HIS A 1 303 ? 14.384 -9.698 -5.714 1.00 92.12 303 HIS A O 1
ATOM 2398 N N . ASN A 1 304 ? 14.522 -11.939 -5.538 1.00 95.06 304 ASN A N 1
ATOM 2399 C CA . ASN A 1 304 ? 13.921 -12.213 -6.843 1.00 95.06 304 ASN A CA 1
ATOM 2400 C C . ASN A 1 304 ? 12.422 -11.881 -6.830 1.00 95.06 304 ASN A C 1
ATOM 2402 O O . ASN A 1 304 ? 11.821 -11.760 -5.760 1.00 95.06 304 ASN A O 1
ATOM 2406 N N . VAL A 1 305 ? 11.830 -11.779 -8.023 1.00 96.38 305 VAL A N 1
ATOM 2407 C CA . VAL A 1 305 ? 10.384 -11.597 -8.186 1.00 96.38 305 VAL A CA 1
ATOM 2408 C C . VAL A 1 305 ? 9.637 -12.716 -7.460 1.00 96.38 305 VAL A C 1
ATOM 2410 O O . VAL A 1 305 ? 9.880 -13.900 -7.694 1.00 96.38 305 VAL A O 1
ATOM 2413 N N . GLN A 1 306 ? 8.741 -12.331 -6.556 1.00 95.88 306 GLN A N 1
ATOM 2414 C CA . GLN A 1 306 ? 7.899 -13.245 -5.790 1.00 95.88 306 GLN A CA 1
ATOM 2415 C C . GLN A 1 306 ? 6.513 -12.643 -5.556 1.00 95.88 306 GLN A C 1
ATOM 2417 O O . GLN A 1 306 ? 6.344 -11.422 -5.540 1.00 95.88 306 GLN A O 1
ATOM 2422 N N . LEU A 1 307 ? 5.516 -13.512 -5.383 1.00 97.12 307 LEU A N 1
ATOM 2423 C CA . LEU A 1 307 ? 4.146 -13.110 -5.082 1.00 97.12 307 LEU A CA 1
ATOM 2424 C C . LEU A 1 307 ? 4.087 -12.442 -3.704 1.00 97.12 307 LEU A C 1
ATOM 2426 O O . LEU A 1 307 ? 4.575 -12.993 -2.717 1.00 97.12 307 LEU A O 1
ATOM 2430 N N . ASN A 1 308 ? 3.451 -11.279 -3.628 1.00 97.81 308 ASN A N 1
ATOM 2431 C CA . ASN A 1 308 ? 3.155 -10.619 -2.368 1.00 97.81 308 ASN A CA 1
ATOM 2432 C C . ASN A 1 308 ? 1.939 -11.290 -1.705 1.00 97.81 308 ASN A C 1
ATOM 2434 O O . ASN A 1 308 ? 0.838 -11.279 -2.279 1.00 97.81 308 ASN A O 1
ATOM 2438 N N . PRO A 1 309 ? 2.075 -11.825 -0.480 1.00 97.50 309 PRO A N 1
ATOM 2439 C CA . PRO A 1 309 ? 0.950 -12.439 0.212 1.00 97.50 309 PRO A CA 1
ATOM 2440 C C . PRO A 1 309 ? -0.117 -11.416 0.639 1.00 97.50 309 PRO A C 1
ATOM 2442 O O . PRO A 1 309 ? -1.239 -11.816 0.933 1.00 97.50 309 PRO A O 1
ATOM 2445 N N . PHE A 1 310 ? 0.204 -10.116 0.617 1.00 98.06 310 PHE A N 1
ATOM 2446 C CA . PHE A 1 310 ? -0.707 -9.007 0.916 1.00 98.06 310 PHE A CA 1
ATOM 2447 C C . PHE A 1 310 ? -1.118 -8.203 -0.316 1.00 98.06 310 PHE A C 1
ATOM 2449 O O . PHE A 1 310 ? -1.482 -7.035 -0.196 1.00 98.06 310 PHE A O 1
ATOM 2456 N N . ARG A 1 311 ? -1.062 -8.794 -1.514 1.00 97.25 311 ARG A N 1
ATOM 2457 C CA . ARG A 1 311 ? -1.626 -8.163 -2.714 1.00 97.25 311 ARG A CA 1
ATOM 2458 C C . ARG A 1 311 ? -3.102 -7.821 -2.497 1.00 97.25 311 ARG A C 1
ATOM 2460 O O . ARG A 1 311 ? -3.804 -8.525 -1.762 1.00 97.25 311 ARG A O 1
ATOM 2467 N N . GLN A 1 312 ? -3.565 -6.741 -3.118 1.00 96.69 312 GLN A N 1
ATOM 2468 C CA . GLN A 1 312 ? -4.928 -6.262 -2.910 1.00 96.69 312 GLN A CA 1
ATOM 2469 C C . GLN A 1 312 ? -5.939 -7.279 -3.469 1.00 96.69 312 GLN A C 1
ATOM 2471 O O . GLN A 1 312 ? -5.831 -7.629 -4.646 1.00 96.69 312 GLN A O 1
ATOM 2476 N N . PRO A 1 313 ? -6.944 -7.722 -2.690 1.00 96.31 313 PRO A N 1
ATOM 2477 C CA . PRO A 1 313 ? -8.013 -8.595 -3.177 1.00 96.31 313 PRO A CA 1
ATOM 2478 C C . PRO A 1 313 ? -9.070 -7.790 -3.948 1.00 96.31 313 PRO A C 1
ATOM 2480 O O . PRO A 1 313 ? -10.255 -7.832 -3.630 1.00 96.31 313 PRO A O 1
ATOM 2483 N N . LEU A 1 314 ? -8.633 -7.001 -4.930 1.00 94.00 314 LEU A N 1
ATOM 2484 C CA . LEU A 1 314 ? -9.479 -6.143 -5.755 1.00 94.00 314 LEU A CA 1
ATOM 2485 C C . LEU A 1 314 ? -8.972 -6.167 -7.189 1.00 94.00 314 LEU A C 1
ATOM 2487 O O . LEU A 1 314 ? -7.797 -5.885 -7.429 1.00 94.00 314 LEU A O 1
ATOM 2491 N N . CYS A 1 315 ? -9.851 -6.482 -8.134 1.00 89.69 315 CYS A N 1
ATOM 2492 C CA . CYS A 1 315 ? -9.506 -6.449 -9.546 1.00 89.69 315 CYS A CA 1
ATOM 2493 C C . CYS A 1 315 ? -9.047 -5.034 -9.957 1.00 89.69 315 CYS A C 1
ATOM 2495 O O . CYS A 1 315 ? -9.793 -4.073 -9.748 1.00 89.69 315 CYS A O 1
ATOM 2497 N N . PRO A 1 316 ? -7.842 -4.871 -10.534 1.00 84.12 316 PRO A N 1
ATOM 2498 C CA . PRO A 1 316 ? -7.406 -3.586 -11.062 1.00 84.12 316 PRO A CA 1
ATOM 2499 C C . PRO A 1 316 ? -8.280 -3.132 -12.231 1.00 84.12 316 PRO A C 1
ATOM 2501 O O . PRO A 1 316 ? -8.711 -3.941 -13.052 1.00 84.12 316 PRO A O 1
ATOM 2504 N N . ARG A 1 317 ? -8.481 -1.816 -12.332 1.00 72.31 317 ARG A N 1
ATOM 2505 C CA . ARG A 1 317 ? -9.143 -1.185 -13.481 1.00 72.31 317 ARG A CA 1
ATOM 2506 C C . ARG A 1 317 ? -8.270 -1.317 -14.733 1.00 72.31 317 ARG A C 1
ATOM 250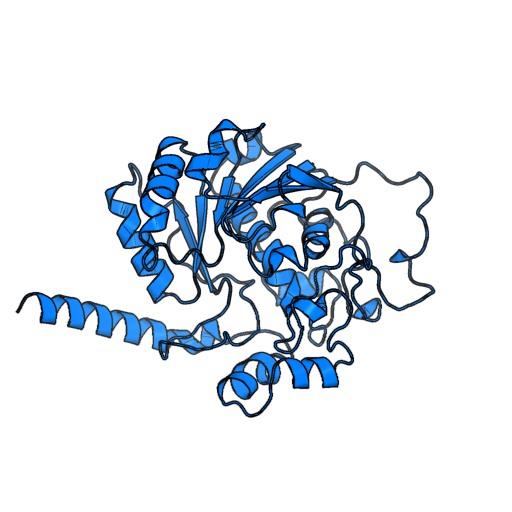8 O O . ARG A 1 317 ? -7.046 -1.344 -14.625 1.00 72.31 317 ARG A O 1
ATOM 2515 N N . ASP A 1 318 ? -8.909 -1.366 -15.900 1.00 68.00 318 ASP A N 1
ATOM 2516 C CA . ASP A 1 318 ? -8.263 -1.248 -17.215 1.00 68.00 318 ASP A CA 1
ATOM 2517 C C . ASP A 1 318 ? -7.076 -2.203 -17.439 1.00 68.00 318 ASP A C 1
ATOM 2519 O O . ASP A 1 318 ? -5.976 -1.791 -17.820 1.00 68.00 318 ASP A O 1
ATOM 2523 N N . LYS A 1 319 ? -7.290 -3.508 -17.217 1.00 73.38 319 LYS A N 1
ATOM 2524 C CA . LYS A 1 319 ? -6.281 -4.536 -17.512 1.00 73.38 319 LYS A CA 1
ATOM 2525 C C . LYS A 1 319 ? -5.852 -4.464 -18.980 1.00 73.38 319 LYS A C 1
ATOM 2527 O O . LYS A 1 319 ? -6.599 -4.828 -19.884 1.00 73.38 319 LYS A O 1
ATOM 2532 N N . GLN A 1 320 ? -4.614 -4.032 -19.212 1.00 70.38 320 GLN A N 1
ATOM 2533 C CA . GLN A 1 320 ? -4.035 -3.954 -20.558 1.00 70.38 320 GLN A CA 1
ATOM 2534 C C . GLN A 1 320 ? -3.597 -5.323 -21.093 1.00 70.38 320 GLN A C 1
ATOM 2536 O O . GLN A 1 320 ? -3.507 -5.523 -22.302 1.00 70.38 320 GLN A O 1
ATOM 2541 N N . LEU A 1 321 ? -3.312 -6.265 -20.190 1.00 72.69 321 LEU A N 1
ATOM 2542 C CA . LEU A 1 321 ? -2.853 -7.613 -20.502 1.00 72.69 321 LEU A CA 1
ATOM 2543 C C . LEU A 1 321 ? -3.762 -8.629 -19.818 1.00 72.69 321 LEU A C 1
ATOM 2545 O O . LEU A 1 321 ? -4.194 -8.419 -18.687 1.00 72.69 321 LEU A O 1
ATOM 2549 N N . ASN A 1 322 ? -3.975 -9.775 -20.467 1.00 77.75 322 ASN A N 1
ATOM 2550 C CA . ASN A 1 322 ? -4.716 -10.899 -19.891 1.00 77.75 322 ASN A CA 1
ATOM 2551 C C . ASN A 1 322 ? -3.861 -11.714 -18.895 1.00 77.75 322 ASN A C 1
ATOM 2553 O O . ASN A 1 322 ? -3.893 -12.944 -18.879 1.00 77.75 322 ASN A O 1
ATOM 2557 N N . LEU A 1 323 ? -3.023 -11.019 -18.122 1.00 85.44 323 LEU A N 1
ATOM 2558 C CA . LEU A 1 323 ? -2.192 -11.601 -17.079 1.00 85.44 323 LEU A CA 1
ATOM 2559 C C . LEU A 1 323 ? -2.886 -11.454 -15.718 1.00 85.44 323 LEU A C 1
ATOM 2561 O O . LEU A 1 323 ? -3.586 -10.461 -15.487 1.00 85.44 323 LEU A O 1
ATOM 2565 N N . PRO A 1 324 ? -2.661 -12.391 -14.783 1.00 86.69 324 PRO A N 1
ATOM 2566 C CA . PRO A 1 324 ? -3.100 -12.242 -13.400 1.00 86.69 324 PRO A CA 1
ATOM 2567 C C . PRO A 1 324 ? -2.494 -10.975 -12.793 1.00 86.69 324 PRO A C 1
ATOM 2569 O O . PRO A 1 324 ? -1.272 -10.828 -12.740 1.00 86.69 324 PRO A O 1
ATOM 2572 N N . THR A 1 325 ? -3.359 -10.048 -12.384 1.00 92.38 325 THR A N 1
ATOM 2573 C CA . THR A 1 325 ? -2.961 -8.678 -12.051 1.00 92.38 325 THR A CA 1
ATOM 2574 C C . THR A 1 325 ? -3.716 -8.196 -10.819 1.00 92.38 325 THR A C 1
ATOM 2576 O O . THR A 1 325 ? -4.943 -8.281 -10.792 1.00 92.38 325 THR A O 1
ATOM 2579 N N . TYR A 1 326 ? -2.992 -7.661 -9.834 1.00 95.31 326 TYR A N 1
ATOM 2580 C CA . TYR A 1 326 ? -3.525 -7.052 -8.607 1.00 95.31 326 TYR A CA 1
ATOM 2581 C C . TYR A 1 326 ? -2.636 -5.888 -8.159 1.00 95.31 326 TYR A C 1
ATOM 2583 O O . TYR A 1 326 ? -1.452 -5.853 -8.479 1.00 95.31 326 TYR A O 1
ATOM 2591 N N . SER A 1 327 ? -3.167 -4.936 -7.391 1.00 95.06 327 SER A N 1
ATOM 2592 C CA . SER A 1 327 ? -2.306 -3.916 -6.776 1.00 95.06 327 SER A CA 1
ATOM 2593 C C . SER A 1 327 ? -1.328 -4.569 -5.790 1.00 95.06 327 SER A C 1
ATOM 2595 O O . SER A 1 327 ? -1.720 -5.437 -4.999 1.00 95.06 327 SER A O 1
ATOM 2597 N N . ASN A 1 328 ? -0.056 -4.163 -5.841 1.00 96.44 328 ASN A N 1
ATOM 2598 C CA . ASN A 1 328 ? 1.057 -4.768 -5.109 1.00 96.44 328 ASN A CA 1
ATOM 2599 C C . ASN A 1 328 ? 1.168 -6.285 -5.316 1.00 96.44 328 ASN A C 1
ATOM 2601 O O . ASN A 1 328 ? 1.418 -7.002 -4.351 1.00 96.44 328 ASN A O 1
ATOM 2605 N N . CYS A 1 329 ? 0.932 -6.807 -6.521 1.00 96.81 329 CYS A N 1
ATOM 2606 C CA . CYS A 1 329 ? 0.850 -8.254 -6.728 1.00 96.81 329 CYS A CA 1
ATOM 2607 C C . CYS A 1 329 ? 2.188 -8.967 -6.557 1.00 96.81 329 CYS A C 1
ATOM 2609 O O . CYS A 1 329 ? 2.269 -9.962 -5.841 1.00 96.81 329 CYS A O 1
ATOM 2611 N N . PHE A 1 330 ? 3.233 -8.471 -7.206 1.00 97.56 330 PHE A N 1
ATOM 2612 C CA . PHE A 1 330 ? 4.563 -9.068 -7.168 1.00 97.56 330 PHE A CA 1
ATOM 2613 C C . PHE A 1 330 ? 5.556 -8.073 -6.606 1.00 97.56 330 PHE A C 1
ATOM 2615 O O . PHE A 1 330 ? 5.384 -6.871 -6.777 1.00 97.56 330 PHE A O 1
ATOM 2622 N N . LEU A 1 331 ? 6.592 -8.566 -5.938 1.00 97.50 331 LEU A N 1
ATOM 2623 C CA . LEU A 1 331 ? 7.643 -7.737 -5.368 1.00 97.50 331 LEU A CA 1
ATOM 2624 C C . LEU A 1 331 ? 9.026 -8.297 -5.664 1.00 97.50 331 LEU A C 1
ATOM 2626 O O . LEU A 1 331 ? 9.189 -9.499 -5.868 1.00 97.50 331 LEU A O 1
ATOM 2630 N N . PHE A 1 332 ? 10.019 -7.417 -5.663 1.00 97.50 332 PHE A N 1
ATOM 2631 C CA . PHE A 1 332 ? 11.434 -7.748 -5.810 1.00 97.50 332 PHE A CA 1
ATOM 2632 C C . PHE A 1 332 ? 12.287 -6.714 -5.071 1.00 97.50 332 PHE A C 1
ATOM 2634 O O . PHE A 1 332 ? 11.801 -5.649 -4.681 1.00 97.50 332 PHE A O 1
ATOM 2641 N N . GLY A 1 333 ? 13.562 -7.034 -4.863 1.00 96.06 333 GLY A N 1
ATOM 2642 C CA . GLY A 1 333 ? 14.476 -6.205 -4.088 1.00 96.06 333 GLY A CA 1
ATOM 2643 C C . GLY A 1 333 ? 15.852 -6.071 -4.717 1.00 96.06 333 GLY A C 1
ATOM 2644 O O . GLY A 1 333 ? 16.374 -7.021 -5.305 1.00 96.06 333 GLY A O 1
ATOM 2645 N N . ILE A 1 334 ? 16.450 -4.894 -4.554 1.00 94.19 334 ILE A N 1
ATOM 2646 C CA . ILE A 1 334 ? 17.835 -4.589 -4.939 1.00 94.19 334 ILE A CA 1
ATOM 2647 C C . ILE A 1 334 ? 18.598 -3.971 -3.758 1.00 94.19 334 ILE A C 1
ATOM 2649 O O . ILE A 1 334 ? 17.977 -3.572 -2.767 1.00 94.19 334 ILE A O 1
ATOM 2653 N N . ASN A 1 335 ? 19.920 -3.843 -3.944 1.00 84.19 335 ASN A N 1
ATOM 2654 C CA . ASN A 1 335 ? 20.928 -3.323 -3.008 1.00 84.19 335 ASN A CA 1
ATOM 2655 C C . ASN A 1 335 ? 21.169 -4.185 -1.770 1.00 84.19 335 ASN A C 1
ATOM 2657 O O . ASN A 1 335 ? 20.368 -4.104 -0.811 1.00 84.19 335 ASN A O 1
#

Radius of gyration: 19.9 Å; Cα contacts (8 Å, |Δi|>4): 575; chains: 1; bounding box: 51×43×69 Å

Foldseek 3Di:
DVVVVVVVVLVVVLVVLQVCLVVLLDDPAPCLCVQAVCCVVVVDHQQRVCVVVVNRCDALCVLVDPPNDPDDDPDDQRADQAAPLQDLQDAFDADDALPDDFPVRVCVRSNHDRHRQCLLPLLVLSLVLNLVSLCCVQDPPLCVVFVAEAEEEEEDDASCVSNVLSNLCCLRNVWNHAYEYEYEEQNQDPVQAFDKDKNPGHHHYPDPPDPSNDPDPDDDDRGYIYMYTYHHDHCLVCVVVDPDDGLEYEYWQNLQLPDPVCVSVLVVVQVSPHKYKYFHFGQSSLQSNQVVSQVVHPDRWSFDKDFRSSFRSHHDPDPPDPGSTTGRGIMTMHD

Solvent-accessible surface area (backbone atoms only — not comparable to full-atom values): 18573 Å² total; per-residue (Å²): 116,68,70,58,56,55,49,52,52,51,53,54,51,51,52,56,54,49,72,46,30,66,70,72,68,66,60,85,36,76,52,36,54,57,38,26,60,33,34,67,75,63,76,44,48,66,46,57,54,28,46,78,68,70,33,54,73,36,53,48,45,24,71,67,27,84,82,55,71,93,69,91,68,90,82,70,84,52,23,61,74,29,50,57,71,45,46,82,27,61,89,60,75,87,66,68,83,67,67,82,67,40,58,64,55,47,28,60,65,65,64,38,53,54,75,40,68,54,52,73,64,42,23,60,47,47,39,53,48,49,50,50,28,56,49,49,76,74,27,70,69,55,46,70,67,44,68,54,41,41,38,31,38,33,40,56,51,57,72,54,71,67,37,58,59,54,46,21,55,46,44,56,74,41,63,58,21,37,38,34,34,42,38,26,11,69,66,43,48,81,93,42,45,76,42,70,46,78,38,82,58,52,35,39,44,62,49,80,89,37,74,59,70,53,82,78,74,94,77,79,78,79,69,28,41,35,36,41,34,31,36,54,33,55,58,66,77,48,55,89,74,52,93,66,82,52,68,31,38,40,26,58,55,56,46,59,65,78,37,75,82,42,55,64,39,49,54,49,48,64,72,66,60,39,35,34,38,39,20,11,40,23,63,67,54,34,49,47,23,51,61,70,47,48,83,79,46,97,59,76,61,72,34,68,77,41,78,38,60,39,30,30,66,39,49,58,82,84,72,89,57,100,55,60,54,19,50,41,23,16,31,34,24,38,92

Organism: Marchantia polymorpha (NCBI:txid3197)